Protein AF-A0A0G4ISD5-F1 (afdb_monomer)

Secondary structure (DSSP, 8-state):
------SSSSSHHHHHHHHTTSS--S---GGGS-TTGGGS-HHHHTTEEEEEE-HHHHHHHHHHHHHHHHHHHHTT--TT--EEEEEEETTTHHHHHHHHHH--S-EEEEEEEEEE--SSS--S-EEEEE--SS--BT-EEEEEEEEESSSHHHHHHHHHHHHTTBSEEEEEEEEE-GGG--S----SEEEEEPPSS-EEBTTB-BTTBSTT-SSEEEEPGGGT--

Solvent-accessible surface area (backbone atoms only — not comparable to full-atom values): 13142 Å² total; per-residue (Å²): 137,85,86,85,84,90,87,76,78,71,67,65,60,55,54,57,60,58,69,74,66,75,84,84,82,69,96,70,61,80,88,73,60,59,75,69,45,77,74,43,65,67,87,55,33,78,39,50,68,47,78,79,40,51,48,68,57,49,54,52,50,38,47,54,51,17,48,57,52,24,55,59,47,62,73,71,57,59,93,88,56,51,37,39,38,35,21,41,51,73,32,5,50,55,54,37,57,56,32,62,72,51,37,83,51,60,66,46,81,48,52,33,28,66,45,70,54,88,53,105,56,73,76,78,55,69,41,83,75,38,69,65,86,69,83,40,57,76,26,44,33,40,38,31,39,36,69,43,48,41,34,61,69,59,47,51,50,54,52,52,48,48,75,53,37,33,64,40,80,46,32,36,30,47,27,36,24,70,93,54,53,77,42,96,62,89,69,76,39,72,67,38,82,40,71,103,62,62,56,28,15,52,21,31,50,62,94,85,36,56,27,84,36,69,32,35,26,30,53,32,64,82,77,74,73,118

Radius of gyration: 24.36 Å; Cα contacts (8 Å, |Δi|>4): 372; chains: 1; bounding box: 81×45×70 Å

Nearest PDB structures (foldseek):
  2geb-assembly1_A  TM=9.399E-01  e=1.384E-22  Caldanaerobacter subterraneus subsp. tengcongensis
  4rqb-assembly1_A  TM=9.567E-01  e=3.406E-22  Staphylococcus aureus subsp. aureus USA300_TCH1516
  6d9q-assembly1_A  TM=9.341E-01  e=2.107E-22  Bacillus anthracis
  1p17-assembly3_A  TM=9.362E-01  e=1.438E-21  Trypanosoma cruzi
  1p17-assembly3_C  TM=9.353E-01  e=1.621E-21  Trypanosoma cruzi

Sequence (226 aa):
MITRLWTAAFVITAVLAMVSRSADRDGSTEESRPALVNQCPQQWGRNIKKVLWTDDVIKNRIAEMAHEISEDYGRVLEGDERIVVIGLMNGAVMFTADLARSLTVANEIDFIRVSSYHGTNSTGNVRLVKAAEVTLRDRHVLLLEDLIDTGTTLQWVRSHLSDCGAKSIKIACLLDKTVKRKTHVPIDYVGWECPDEFVVGYGMDFNEAYRTLKFIGVLHESAYLM

InterPro domains:
  IPR000836 Phosphoribosyltransferase domain [PF00156] (59-206)
  IPR000836 Phosphoribosyltransferase domain [cd06223] (62-182)
  IPR005904 Hypoxanthine phosphoribosyl transferase [TIGR01203] (52-219)
  IPR029057 Phosphoribosyltransferase-like [G3DSA:3.40.50.2020] (25-225)
  IPR029057 Phosphoribosyltransferase-like [SSF53271] (47-222)
  IPR050408 Hypoxanthine-guanine phosphoribosyltransferase [PTHR43340] (37-223)

Organism: Plasmodiophora brassicae (NCBI:txid37360)

Structure (mmCIF, N/CA/C/O backbone):
data_AF-A0A0G4ISD5-F1
#
_entry.id   AF-A0A0G4ISD5-F1
#
loop_
_atom_site.group_PDB
_atom_site.id
_atom_site.type_symbol
_atom_site.label_atom_id
_atom_site.label_alt_id
_atom_site.label_comp_id
_atom_site.label_asym_id
_atom_site.label_entity_id
_atom_site.label_seq_id
_atom_site.pdbx_PDB_ins_code
_atom_site.Cartn_x
_atom_site.Cartn_y
_atom_site.Cartn_z
_atom_site.occupancy
_atom_site.B_iso_or_equiv
_atom_site.auth_seq_id
_atom_site.auth_comp_id
_atom_site.auth_asym_id
_atom_site.auth_atom_id
_atom_site.pdbx_PDB_model_num
ATOM 1 N N . MET A 1 1 ? 61.407 -34.127 -41.597 1.00 40.25 1 MET A N 1
ATOM 2 C CA . MET A 1 1 ? 60.679 -33.513 -42.733 1.00 40.25 1 MET A CA 1
ATOM 3 C C . MET A 1 1 ? 59.253 -34.053 -42.698 1.00 40.25 1 MET A C 1
ATOM 5 O O . MET A 1 1 ? 59.043 -35.145 -43.188 1.00 40.25 1 MET A O 1
ATOM 9 N N . ILE A 1 2 ? 58.325 -33.603 -41.850 1.00 38.31 2 ILE A N 1
ATOM 10 C CA . ILE A 1 2 ? 57.548 -32.346 -41.756 1.00 38.31 2 ILE A CA 1
ATOM 11 C C . ILE A 1 2 ? 56.944 -31.811 -43.073 1.00 38.31 2 ILE A C 1
ATOM 13 O O . ILE A 1 2 ? 57.674 -31.425 -43.983 1.00 38.31 2 ILE A O 1
ATOM 17 N N . THR A 1 3 ? 55.613 -31.633 -43.011 1.00 37.31 3 THR A N 1
ATOM 18 C CA . THR A 1 3 ? 54.709 -30.745 -43.780 1.00 37.31 3 THR A CA 1
ATOM 19 C C . THR A 1 3 ? 54.160 -31.357 -45.090 1.00 37.31 3 THR A C 1
ATOM 21 O O . THR A 1 3 ? 54.923 -31.946 -45.835 1.00 37.31 3 THR A O 1
ATOM 24 N N . ARG A 1 4 ? 52.867 -31.313 -45.466 1.00 40.31 4 ARG A N 1
ATOM 25 C CA . ARG A 1 4 ? 51.738 -30.415 -45.143 1.00 40.31 4 ARG A CA 1
ATOM 26 C C . ARG A 1 4 ? 50.379 -31.133 -45.309 1.00 40.31 4 ARG A C 1
ATOM 28 O O . ARG A 1 4 ? 50.027 -31.544 -46.406 1.00 40.31 4 ARG A O 1
ATOM 35 N N . LEU A 1 5 ? 49.589 -31.178 -44.243 1.00 42.88 5 LEU A N 1
ATOM 36 C CA . LEU A 1 5 ? 48.120 -31.093 -44.268 1.00 42.88 5 LEU A CA 1
ATOM 37 C C . LEU A 1 5 ? 47.773 -29.814 -43.475 1.00 42.88 5 LEU A C 1
ATOM 39 O O . LEU A 1 5 ? 48.662 -29.300 -42.802 1.00 42.88 5 LEU A O 1
ATOM 43 N N . TRP A 1 6 ? 46.535 -29.317 -43.542 1.00 38.47 6 TRP A N 1
ATOM 44 C CA . TRP A 1 6 ? 46.009 -28.093 -42.888 1.00 38.47 6 TRP A CA 1
ATOM 45 C C . TRP A 1 6 ? 46.080 -26.782 -43.695 1.00 38.47 6 TRP A C 1
ATOM 47 O O . TRP A 1 6 ? 46.916 -25.924 -43.436 1.00 38.47 6 TRP A O 1
ATOM 57 N N . THR A 1 7 ? 45.108 -26.558 -44.588 1.00 48.25 7 THR A N 1
ATOM 58 C CA . THR A 1 7 ? 44.745 -25.195 -45.054 1.00 48.25 7 THR A CA 1
ATOM 59 C C . THR A 1 7 ? 43.236 -24.948 -45.220 1.00 48.25 7 THR A C 1
ATOM 61 O O . THR A 1 7 ? 42.851 -23.958 -45.828 1.00 48.25 7 THR A O 1
ATOM 64 N N . ALA A 1 8 ? 42.350 -25.767 -44.638 1.00 46.00 8 ALA A N 1
ATOM 65 C CA . ALA A 1 8 ? 40.894 -25.574 -44.785 1.00 46.00 8 ALA A CA 1
ATOM 66 C C . ALA A 1 8 ? 40.128 -25.222 -43.490 1.00 46.00 8 ALA A C 1
ATOM 68 O O . ALA A 1 8 ? 38.935 -24.951 -43.552 1.00 46.00 8 ALA A O 1
ATOM 69 N N . ALA A 1 9 ? 40.780 -25.175 -42.322 1.00 44.81 9 ALA A N 1
ATOM 70 C CA . ALA A 1 9 ? 40.090 -24.981 -41.036 1.00 44.81 9 ALA A CA 1
ATOM 71 C C . ALA A 1 9 ? 40.062 -23.527 -40.513 1.00 44.81 9 ALA A C 1
ATOM 73 O O . ALA A 1 9 ? 39.438 -23.271 -39.491 1.00 44.81 9 ALA A O 1
ATOM 74 N N . PHE A 1 10 ? 40.715 -22.566 -41.180 1.00 41.94 10 PHE A N 1
ATOM 75 C CA . PHE A 1 10 ? 40.890 -21.209 -40.628 1.00 41.94 10 PHE A CA 1
ATOM 76 C C . PHE A 1 10 ? 39.935 -20.136 -41.176 1.00 41.94 10 PHE A C 1
ATOM 78 O O . PHE A 1 10 ? 39.837 -19.063 -40.591 1.00 41.94 10 PHE A O 1
ATOM 85 N N . VAL A 1 11 ? 39.199 -20.404 -42.259 1.00 41.62 11 VAL A N 1
ATOM 86 C CA . VAL A 1 11 ? 38.317 -19.388 -42.874 1.00 41.62 11 VAL A CA 1
ATOM 87 C C . VAL A 1 11 ? 36.884 -19.446 -42.322 1.00 41.62 11 VAL A C 1
ATOM 89 O O . VAL A 1 11 ? 36.211 -18.423 -42.254 1.00 41.62 11 VAL A O 1
ATOM 92 N N . ILE A 1 12 ? 36.426 -20.602 -41.828 1.00 38.78 12 ILE A N 1
ATOM 93 C CA . ILE A 1 12 ? 35.053 -20.757 -41.305 1.00 38.78 12 ILE A CA 1
ATOM 94 C C . ILE A 1 12 ? 34.912 -20.183 -39.881 1.00 38.78 12 ILE A C 1
ATOM 96 O O . ILE A 1 12 ? 33.863 -19.645 -39.529 1.00 38.78 12 ILE A O 1
ATOM 100 N N . THR A 1 13 ? 35.983 -20.176 -39.084 1.00 41.00 13 THR A N 1
ATOM 101 C CA . THR A 1 13 ? 35.966 -19.623 -37.717 1.00 41.00 13 THR A CA 1
ATOM 102 C C . THR A 1 13 ? 35.872 -18.090 -37.696 1.00 41.00 13 THR A C 1
ATOM 104 O O . THR A 1 13 ? 35.324 -17.517 -36.758 1.00 41.00 13 THR A O 1
ATOM 107 N N . ALA A 1 14 ? 36.344 -17.409 -38.747 1.00 38.97 14 ALA A N 1
ATOM 108 C CA . ALA A 1 14 ? 36.314 -15.946 -38.825 1.00 38.97 14 ALA A CA 1
ATOM 109 C C . ALA A 1 14 ? 34.913 -15.386 -39.139 1.00 38.97 14 ALA A C 1
ATOM 111 O O . ALA A 1 14 ? 34.570 -14.305 -38.668 1.00 38.97 14 ALA A O 1
ATOM 112 N N . VAL A 1 15 ? 34.076 -16.129 -39.872 1.00 39.34 15 VAL A N 1
ATOM 113 C CA . VAL A 1 15 ? 32.715 -15.682 -40.226 1.00 39.34 15 VAL A CA 1
ATOM 114 C C . VAL A 1 15 ? 31.741 -15.865 -39.053 1.00 39.34 15 VAL A C 1
ATOM 116 O O . VAL A 1 15 ? 30.913 -14.989 -38.816 1.00 39.34 15 VAL A O 1
ATOM 119 N N . LEU A 1 16 ? 31.893 -16.915 -38.232 1.00 35.59 16 LEU A N 1
ATOM 120 C CA . LEU A 1 16 ? 31.091 -17.068 -37.005 1.00 35.59 16 LEU A CA 1
ATOM 121 C C . LEU A 1 16 ? 31.440 -16.032 -35.921 1.00 35.59 16 LEU A C 1
ATOM 12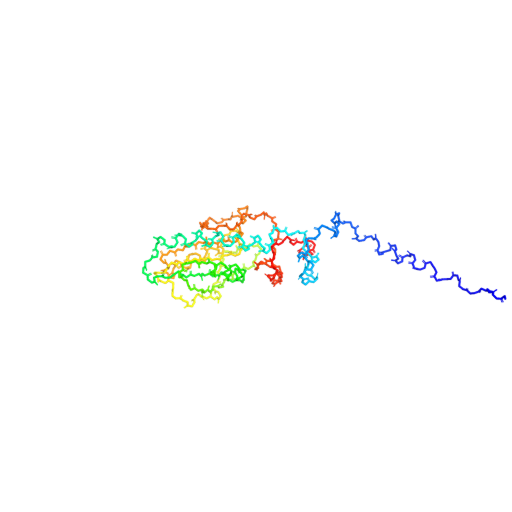3 O O . LEU A 1 16 ? 30.542 -15.559 -35.229 1.00 35.59 16 LEU A O 1
ATOM 127 N N . ALA A 1 17 ? 32.705 -15.611 -35.816 1.00 37.12 17 ALA A N 1
ATOM 128 C CA . ALA A 1 17 ? 33.111 -14.539 -34.899 1.00 37.12 17 ALA A CA 1
ATOM 129 C C . ALA A 1 17 ? 32.664 -13.134 -35.359 1.00 37.12 17 ALA A C 1
ATOM 131 O O . ALA A 1 17 ? 32.624 -12.200 -34.557 1.00 37.12 17 ALA A O 1
ATOM 132 N N . MET A 1 18 ? 32.324 -12.974 -36.643 1.00 33.69 18 MET A N 1
ATOM 133 C CA . MET A 1 18 ? 31.840 -11.712 -37.212 1.00 33.69 18 MET A CA 1
ATOM 134 C C . MET A 1 18 ? 30.308 -11.600 -37.152 1.00 33.69 18 MET A C 1
ATOM 136 O O . MET A 1 18 ? 29.789 -10.500 -36.988 1.00 33.69 18 MET A O 1
ATOM 140 N N . VAL A 1 19 ? 29.590 -12.730 -37.179 1.00 36.56 19 VAL A N 1
ATOM 141 C CA . VAL A 1 19 ? 28.129 -12.790 -36.967 1.00 36.56 19 VAL A CA 1
ATOM 142 C C . VAL A 1 19 ? 27.751 -12.751 -35.477 1.00 36.56 19 VAL A C 1
ATOM 144 O O . VAL A 1 19 ? 26.655 -12.315 -35.141 1.00 36.56 19 VAL A O 1
ATOM 147 N N . SER A 1 20 ? 28.661 -13.087 -34.553 1.00 35.12 20 SER A N 1
ATOM 148 C CA . SER A 1 20 ? 28.421 -12.931 -33.105 1.00 35.12 20 SER A CA 1
ATOM 149 C C . SER A 1 20 ? 28.765 -11.538 -32.550 1.00 35.12 20 SER A C 1
ATOM 151 O O . SER A 1 20 ? 28.800 -11.364 -31.334 1.00 35.12 20 SER A O 1
ATOM 153 N N . ARG A 1 21 ? 29.075 -10.554 -33.407 1.00 36.31 21 ARG A N 1
ATOM 154 C CA . ARG A 1 21 ? 29.585 -9.227 -33.002 1.00 36.31 21 ARG A CA 1
ATOM 155 C C . ARG A 1 21 ? 28.697 -8.041 -33.384 1.00 36.31 21 ARG A C 1
ATOM 157 O O . ARG A 1 21 ? 29.139 -6.901 -33.280 1.00 36.31 21 ARG A O 1
ATOM 164 N N . SER A 1 22 ? 27.451 -8.268 -33.798 1.00 34.28 22 SER A N 1
ATOM 165 C CA . SER A 1 22 ? 26.556 -7.180 -34.228 1.00 34.28 22 SER A CA 1
ATOM 166 C C . SER A 1 22 ? 25.218 -7.095 -33.488 1.00 34.28 22 SER A C 1
ATOM 168 O O . SER A 1 22 ? 24.295 -6.486 -34.019 1.00 34.28 22 SER A O 1
ATOM 170 N N . ALA A 1 23 ? 25.102 -7.657 -32.280 1.00 39.84 23 ALA A N 1
ATOM 171 C CA . ALA A 1 23 ? 23.897 -7.518 -31.450 1.00 39.84 23 ALA A CA 1
ATOM 172 C C . ALA A 1 23 ? 24.037 -6.533 -30.271 1.00 39.84 23 ALA A C 1
ATOM 174 O O . ALA A 1 23 ? 23.045 -6.265 -29.606 1.00 39.84 23 ALA A O 1
ATOM 175 N N . ASP A 1 24 ? 25.212 -5.932 -30.056 1.00 41.78 24 ASP A N 1
ATOM 176 C CA . ASP A 1 24 ? 25.416 -4.936 -28.998 1.00 41.78 24 ASP A CA 1
ATOM 177 C C . ASP A 1 24 ? 25.471 -3.526 -29.587 1.00 41.78 24 ASP A C 1
ATOM 179 O O . ASP A 1 24 ? 26.528 -3.019 -29.967 1.00 41.78 24 ASP A O 1
ATOM 183 N N . ARG A 1 25 ? 24.304 -2.885 -29.684 1.00 44.12 25 ARG A N 1
ATOM 184 C CA . ARG A 1 25 ? 24.187 -1.421 -29.724 1.00 44.12 25 ARG A CA 1
ATOM 185 C C . ARG A 1 25 ? 22.964 -0.988 -28.928 1.00 44.12 25 ARG A C 1
ATOM 187 O O . ARG A 1 25 ? 21.980 -0.528 -29.493 1.00 44.12 25 ARG A O 1
ATOM 194 N N . ASP A 1 26 ? 23.075 -1.097 -27.613 1.00 40.22 26 ASP A N 1
ATOM 195 C CA . ASP A 1 26 ? 22.550 -0.055 -26.742 1.00 40.22 26 ASP A CA 1
ATOM 196 C C . ASP A 1 26 ? 23.661 0.335 -25.760 1.00 40.22 26 ASP A C 1
ATOM 198 O O . ASP A 1 26 ? 24.379 -0.514 -25.235 1.00 40.22 26 ASP A O 1
ATOM 202 N N . GLY A 1 27 ? 23.886 1.635 -25.611 1.00 38.00 27 GLY A N 1
ATOM 203 C CA . GLY A 1 27 ? 25.068 2.236 -24.991 1.00 38.00 27 GLY A CA 1
ATOM 204 C C . GLY A 1 27 ? 25.101 2.174 -23.464 1.00 38.00 27 GLY A C 1
ATOM 205 O O . GLY A 1 27 ? 25.710 3.046 -22.849 1.00 38.00 27 GLY A O 1
ATOM 206 N N . SER A 1 28 ? 24.463 1.187 -22.834 1.00 37.38 28 SER A N 1
ATOM 207 C CA . SER A 1 28 ? 24.593 0.940 -21.397 1.00 37.38 28 SER A CA 1
ATOM 208 C C . SER A 1 28 ? 25.671 -0.116 -21.164 1.00 37.38 28 SER A C 1
ATOM 210 O O . SER A 1 28 ? 25.430 -1.311 -21.336 1.00 37.38 28 SER A O 1
ATOM 212 N N . THR A 1 29 ? 26.876 0.305 -20.787 1.00 39.09 29 THR A N 1
ATOM 213 C CA . THR A 1 29 ? 27.932 -0.625 -20.379 1.00 39.09 29 THR A CA 1
ATOM 214 C C . THR A 1 29 ? 27.470 -1.446 -19.171 1.00 39.09 29 THR A C 1
ATOM 216 O O . THR A 1 29 ? 26.887 -0.921 -18.217 1.00 39.09 29 THR A O 1
ATOM 219 N N . GLU A 1 30 ? 27.747 -2.749 -19.214 1.00 45.25 30 GLU A N 1
ATOM 220 C CA . GLU A 1 30 ? 27.433 -3.746 -18.178 1.00 45.25 30 GLU A CA 1
ATOM 221 C C . GLU A 1 30 ? 27.956 -3.345 -16.777 1.00 45.25 30 GLU A C 1
ATOM 223 O O . GLU A 1 30 ? 27.387 -3.738 -15.761 1.00 45.25 30 GLU A O 1
ATOM 228 N N . GLU A 1 31 ? 28.960 -2.459 -16.726 1.00 39.19 31 GLU A N 1
ATOM 229 C CA . GLU A 1 31 ? 29.552 -1.837 -15.529 1.00 39.19 31 GLU A CA 1
ATOM 230 C C . GLU A 1 31 ? 28.631 -0.880 -14.751 1.00 39.19 31 GLU A C 1
ATOM 232 O O . GLU A 1 31 ? 28.917 -0.565 -13.599 1.00 39.19 31 GLU A O 1
ATOM 237 N N . SER A 1 32 ? 27.522 -0.421 -15.335 1.00 44.62 32 SER A N 1
ATOM 238 C CA . SER A 1 32 ? 26.575 0.491 -14.667 1.00 44.62 32 SER A CA 1
ATOM 239 C C . SER A 1 32 ? 25.402 -0.221 -13.983 1.00 44.62 32 SER A C 1
ATOM 241 O O . SER A 1 32 ? 24.566 0.422 -13.341 1.00 44.62 32 SER A O 1
ATOM 243 N N . ARG A 1 33 ? 25.322 -1.555 -14.095 1.00 57.69 33 ARG A N 1
ATOM 244 C CA . ARG A 1 33 ? 24.248 -2.337 -13.476 1.00 57.69 33 ARG A CA 1
ATOM 245 C C . ARG A 1 33 ? 24.437 -2.370 -11.957 1.00 57.69 33 ARG A C 1
ATOM 247 O O . ARG A 1 33 ? 25.473 -2.843 -11.488 1.00 57.69 33 ARG A O 1
ATOM 254 N N . PRO A 1 34 ? 23.448 -1.923 -11.160 1.00 61.09 34 PRO A N 1
ATOM 255 C CA . PRO A 1 34 ? 23.545 -1.983 -9.708 1.00 61.09 34 PRO A CA 1
ATOM 256 C C . PRO A 1 34 ? 23.836 -3.415 -9.261 1.00 61.09 34 PRO A C 1
ATOM 258 O O . PRO A 1 34 ? 23.174 -4.343 -9.725 1.00 61.09 34 PRO A O 1
ATOM 261 N N . ALA A 1 35 ? 24.774 -3.604 -8.326 1.00 71.75 35 ALA A N 1
ATOM 262 C CA . ALA A 1 35 ? 25.157 -4.926 -7.810 1.00 71.75 35 ALA A CA 1
ATOM 263 C C . ALA A 1 35 ? 23.956 -5.770 -7.327 1.00 71.75 35 ALA A C 1
ATOM 265 O O . ALA A 1 35 ? 24.014 -6.998 -7.322 1.00 71.75 35 ALA A O 1
ATOM 266 N N . LEU A 1 36 ? 22.848 -5.112 -6.974 1.00 72.50 36 LEU A N 1
ATOM 267 C CA . LEU A 1 36 ? 21.564 -5.717 -6.617 1.00 72.50 36 LEU A CA 1
ATOM 268 C C . LEU A 1 36 ? 20.936 -6.546 -7.751 1.00 72.50 36 LEU A C 1
ATOM 270 O O . LEU A 1 36 ? 20.297 -7.560 -7.481 1.00 72.50 36 LEU A O 1
ATOM 274 N N . VAL A 1 37 ? 21.142 -6.166 -9.015 1.00 77.62 37 VAL A N 1
ATOM 275 C CA . VAL A 1 37 ? 20.640 -6.912 -10.182 1.00 77.62 37 VAL A CA 1
ATOM 276 C C . VAL A 1 37 ? 21.330 -8.275 -10.295 1.00 77.62 37 VAL A C 1
ATOM 278 O O . VAL A 1 37 ? 20.699 -9.253 -10.687 1.00 77.62 37 VAL A O 1
ATOM 281 N N . ASN A 1 38 ? 22.585 -8.384 -9.855 1.00 74.06 38 ASN A N 1
ATOM 282 C CA . ASN A 1 38 ? 23.337 -9.644 -9.871 1.00 74.06 38 ASN A CA 1
ATOM 283 C C . ASN A 1 38 ? 22.886 -10.630 -8.778 1.00 74.06 38 ASN A C 1
ATOM 285 O O . ASN A 1 38 ? 23.291 -11.788 -8.793 1.00 74.06 38 ASN A O 1
ATOM 289 N N . GLN A 1 39 ? 22.052 -10.186 -7.831 1.00 77.62 39 GLN A N 1
ATOM 290 C CA . GLN A 1 39 ? 21.542 -11.002 -6.723 1.00 77.62 39 GLN A CA 1
ATOM 291 C C . GLN A 1 39 ? 20.144 -11.580 -6.998 1.00 77.62 39 GLN A C 1
ATOM 293 O O . GLN A 1 39 ? 19.594 -12.286 -6.152 1.00 77.62 39 GLN A O 1
ATOM 298 N N . CYS A 1 40 ? 19.547 -11.282 -8.156 1.00 84.06 40 CYS A N 1
ATOM 299 C CA . CYS A 1 40 ? 18.230 -11.785 -8.543 1.00 84.06 40 CYS A CA 1
ATOM 300 C C . CYS A 1 40 ? 18.323 -12.907 -9.594 1.00 84.06 40 CYS A C 1
ATOM 302 O O . CYS A 1 40 ? 19.381 -13.086 -10.202 1.00 84.06 40 CYS A O 1
ATOM 304 N N . PRO A 1 41 ? 17.238 -13.674 -9.836 1.00 87.12 41 PRO A N 1
ATOM 305 C CA . PRO A 1 41 ? 17.219 -14.668 -10.904 1.00 87.12 41 PRO A CA 1
ATOM 306 C C . PRO A 1 41 ? 17.675 -14.056 -12.234 1.00 87.12 41 PRO A C 1
ATOM 308 O O . PRO A 1 41 ? 17.139 -13.036 -12.673 1.00 87.12 41 PRO A O 1
ATOM 311 N N . GLN A 1 42 ? 18.670 -14.668 -12.879 1.00 83.19 42 GLN A N 1
ATOM 312 C CA . GLN A 1 42 ? 19.373 -14.086 -14.029 1.00 83.19 42 GLN A CA 1
ATOM 313 C C . GLN A 1 42 ? 18.421 -13.723 -15.183 1.00 83.19 42 GLN A C 1
ATOM 315 O O . GLN A 1 42 ? 18.589 -12.697 -15.846 1.00 83.19 42 GLN A O 1
ATOM 320 N N . GLN A 1 43 ? 17.370 -14.526 -15.379 1.00 85.94 43 GLN A N 1
ATOM 321 C CA . GLN A 1 43 ? 16.323 -14.295 -16.374 1.00 85.94 43 GLN A CA 1
ATOM 322 C C . GLN A 1 43 ? 15.530 -13.001 -16.147 1.00 85.94 43 GLN A C 1
ATOM 324 O O . GLN A 1 43 ? 14.995 -12.445 -17.105 1.00 85.94 43 GLN A O 1
ATOM 329 N N . TRP A 1 44 ? 15.460 -12.527 -14.901 1.00 89.25 44 TRP A N 1
ATOM 330 C CA . TRP A 1 44 ? 14.796 -11.285 -14.521 1.00 89.25 44 TRP A CA 1
ATOM 331 C C . TRP A 1 44 ? 15.766 -10.112 -14.558 1.00 89.25 44 TRP A C 1
ATOM 333 O O . TRP A 1 44 ? 15.454 -9.098 -15.177 1.00 89.25 44 TRP A O 1
ATOM 343 N N . GLY A 1 45 ? 16.958 -10.274 -13.978 1.00 87.25 45 GLY A N 1
ATOM 344 C CA . GLY A 1 45 ? 17.954 -9.205 -13.886 1.00 87.25 45 GLY A CA 1
ATOM 345 C C . GLY A 1 45 ? 18.355 -8.622 -15.241 1.00 87.25 45 GLY A C 1
ATOM 346 O O . GLY A 1 45 ? 18.487 -7.407 -15.378 1.00 87.25 45 GLY A O 1
ATOM 347 N N . ARG A 1 46 ? 18.443 -9.464 -16.282 1.00 88.75 46 ARG A N 1
ATOM 348 C CA . ARG A 1 46 ? 18.757 -9.016 -17.651 1.00 88.75 46 ARG A CA 1
ATOM 349 C C . ARG A 1 46 ? 17.745 -8.022 -18.237 1.00 88.75 46 ARG A C 1
ATOM 351 O O . ARG A 1 46 ? 18.123 -7.248 -19.110 1.00 88.75 46 ARG A O 1
ATOM 358 N N . ASN A 1 47 ? 16.503 -8.031 -17.746 1.00 93.19 47 ASN A N 1
ATOM 359 C CA . ASN A 1 47 ? 15.418 -7.167 -18.211 1.00 93.19 47 ASN A CA 1
ATOM 360 C C . ASN A 1 47 ? 15.250 -5.910 -17.342 1.00 93.19 47 ASN A C 1
ATOM 362 O O . ASN A 1 47 ? 14.357 -5.114 -17.608 1.00 93.19 47 ASN A O 1
ATOM 366 N N . ILE A 1 48 ? 16.068 -5.714 -16.304 1.00 94.31 48 ILE A N 1
ATOM 367 C CA . ILE A 1 48 ? 16.029 -4.493 -15.495 1.00 94.31 48 ILE A CA 1
ATOM 368 C C . ILE A 1 48 ? 16.894 -3.426 -16.168 1.00 94.31 48 ILE A C 1
ATOM 370 O O . ILE A 1 48 ? 18.105 -3.609 -16.320 1.00 94.31 48 ILE A O 1
ATOM 374 N N . LYS A 1 49 ? 16.258 -2.315 -16.558 1.00 93.75 49 LYS A N 1
ATOM 375 C CA . LYS A 1 49 ? 16.883 -1.146 -17.194 1.00 93.75 49 LYS A CA 1
ATOM 376 C C . LYS A 1 49 ? 17.649 -0.296 -16.181 1.00 93.75 49 LYS A C 1
ATOM 378 O O . LYS A 1 49 ? 18.7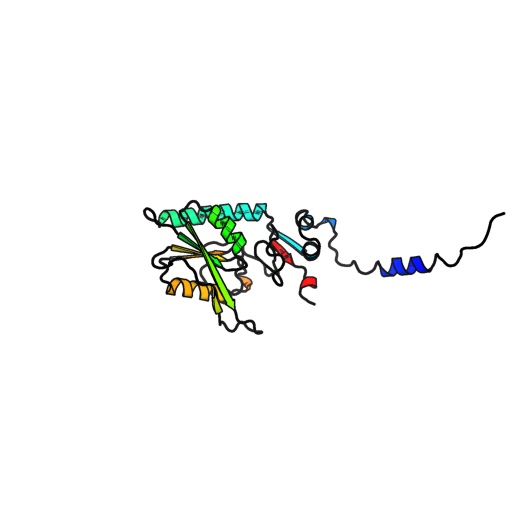94 0.067 -16.414 1.00 93.75 49 LYS A O 1
ATOM 383 N N . LYS A 1 50 ? 17.019 0.013 -15.045 1.00 93.88 50 LYS A N 1
ATOM 384 C CA . LYS A 1 50 ? 17.617 0.759 -13.923 1.00 93.88 50 LYS A CA 1
ATOM 385 C C . LYS A 1 50 ? 16.901 0.431 -12.617 1.00 93.88 50 LYS A C 1
ATOM 387 O O . LYS A 1 50 ? 15.730 0.058 -12.634 1.00 93.88 50 LYS A O 1
ATOM 392 N N . VAL A 1 51 ? 17.590 0.602 -11.493 1.00 95.06 51 VAL A N 1
ATOM 393 C CA . VAL A 1 51 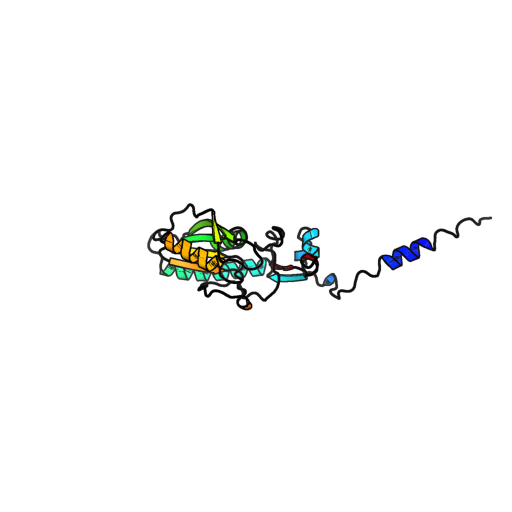? 16.984 0.539 -10.153 1.00 95.06 51 VAL A CA 1
ATOM 394 C C . VAL A 1 51 ? 16.594 1.952 -9.733 1.00 95.06 51 VAL A C 1
ATOM 396 O O . VAL A 1 51 ? 17.409 2.862 -9.854 1.00 95.06 51 VAL A O 1
ATOM 399 N N . LEU A 1 52 ? 15.356 2.130 -9.271 1.00 95.88 52 LEU A N 1
ATOM 400 C CA . LEU A 1 52 ? 14.854 3.408 -8.758 1.00 95.88 52 LEU A CA 1
ATOM 401 C C . LEU A 1 52 ? 15.012 3.489 -7.239 1.00 95.88 52 LEU A C 1
ATOM 403 O O . LEU A 1 52 ? 15.541 4.472 -6.730 1.00 95.88 52 LEU A O 1
ATOM 407 N N . TRP A 1 53 ? 14.612 2.428 -6.532 1.00 96.81 53 TRP A N 1
ATOM 408 C CA . TRP A 1 53 ? 14.674 2.357 -5.072 1.00 96.81 53 TRP A CA 1
ATOM 409 C C . TRP A 1 53 ? 15.265 1.021 -4.633 1.00 96.81 53 TRP A C 1
ATOM 411 O O . TRP A 1 53 ? 14.781 -0.041 -5.027 1.00 96.81 53 TRP A O 1
ATOM 421 N N . THR A 1 54 ? 16.337 1.077 -3.844 1.00 96.88 54 THR A N 1
ATOM 422 C CA . THR A 1 54 ? 17.000 -0.102 -3.272 1.00 96.88 54 THR A CA 1
ATOM 423 C C . THR A 1 54 ? 16.273 -0.596 -2.020 1.00 96.88 54 THR A C 1
ATOM 425 O O . THR A 1 54 ? 15.466 0.130 -1.448 1.00 96.88 54 THR A O 1
ATOM 428 N N . ASP A 1 55 ? 16.595 -1.809 -1.564 1.00 95.62 55 ASP A N 1
ATOM 429 C CA . ASP A 1 55 ? 16.024 -2.413 -0.346 1.00 95.62 55 ASP A CA 1
ATOM 430 C C . ASP A 1 55 ? 16.152 -1.493 0.884 1.00 95.62 55 ASP A C 1
ATOM 432 O O . ASP A 1 55 ? 15.180 -1.243 1.590 1.00 95.62 55 ASP A O 1
ATOM 436 N N . ASP A 1 56 ? 17.333 -0.906 1.102 1.00 96.44 56 ASP A N 1
ATOM 437 C CA . ASP A 1 56 ? 17.568 -0.008 2.241 1.00 96.44 56 ASP A CA 1
ATOM 438 C C . ASP A 1 56 ? 16.759 1.292 2.136 1.00 96.44 56 ASP A C 1
ATOM 440 O O . ASP A 1 56 ? 16.222 1.776 3.132 1.00 96.44 56 ASP A O 1
ATOM 444 N N . VAL A 1 57 ? 16.621 1.842 0.924 1.00 98.00 57 VAL A N 1
ATOM 445 C CA . VAL A 1 57 ? 15.787 3.029 0.680 1.00 98.00 57 VAL A CA 1
ATOM 446 C C . VAL A 1 57 ? 14.311 2.711 0.935 1.00 98.00 57 VAL A C 1
ATOM 448 O O . VAL A 1 57 ? 13.611 3.519 1.545 1.00 98.00 57 VAL A O 1
ATOM 451 N N . ILE A 1 58 ? 13.858 1.519 0.534 1.00 98.44 58 ILE A N 1
ATOM 452 C CA . ILE A 1 58 ? 12.501 1.022 0.790 1.00 98.44 58 ILE A CA 1
ATOM 453 C C . ILE A 1 58 ? 12.231 0.902 2.286 1.00 98.44 58 ILE A C 1
ATOM 455 O O . ILE A 1 58 ? 11.281 1.499 2.790 1.00 98.44 58 ILE A O 1
ATOM 459 N N . LYS A 1 59 ? 13.107 0.209 3.013 1.00 98.44 59 LYS A N 1
ATOM 460 C CA . LYS A 1 59 ? 12.988 0.021 4.464 1.00 98.44 59 LYS A CA 1
ATOM 461 C C . LYS A 1 59 ? 12.954 1.339 5.228 1.00 98.44 59 LYS A C 1
ATOM 463 O O . LYS A 1 59 ? 12.104 1.508 6.100 1.00 98.44 59 LYS A O 1
ATOM 468 N N . ASN A 1 60 ? 13.843 2.274 4.891 1.00 98.62 60 ASN A N 1
ATOM 469 C CA . ASN A 1 60 ? 13.887 3.576 5.553 1.00 98.62 60 ASN A CA 1
ATOM 470 C C . ASN A 1 60 ? 12.592 4.358 5.326 1.00 98.62 60 ASN A C 1
ATOM 472 O O . ASN A 1 60 ? 12.013 4.869 6.282 1.00 98.62 60 ASN A O 1
ATOM 476 N N . ARG A 1 61 ? 12.079 4.379 4.090 1.00 98.69 61 ARG A N 1
ATOM 477 C CA . ARG A 1 61 ? 10.829 5.085 3.799 1.00 98.69 61 ARG A CA 1
ATOM 478 C C . ARG A 1 61 ? 9.629 4.468 4.503 1.00 98.69 61 ARG A C 1
ATOM 480 O O . ARG A 1 61 ? 8.785 5.194 5.016 1.00 98.69 61 ARG A O 1
ATOM 487 N N . ILE A 1 62 ? 9.560 3.142 4.560 1.00 98.81 62 ILE A N 1
ATOM 488 C CA . ILE A 1 62 ? 8.501 2.436 5.288 1.00 98.81 62 ILE A CA 1
ATOM 489 C C . ILE A 1 62 ? 8.548 2.777 6.778 1.00 98.81 62 ILE A C 1
ATOM 491 O O . ILE A 1 62 ? 7.499 3.004 7.372 1.00 98.81 62 ILE A O 1
ATOM 495 N N . ALA A 1 63 ? 9.739 2.865 7.377 1.00 98.75 63 ALA A N 1
ATOM 496 C CA . ALA A 1 63 ? 9.881 3.267 8.774 1.00 98.75 63 ALA A CA 1
ATOM 497 C C . ALA A 1 63 ? 9.390 4.706 9.019 1.00 98.75 63 ALA A C 1
ATOM 499 O O . ALA A 1 63 ? 8.679 4.947 9.993 1.00 98.75 63 ALA A O 1
ATOM 500 N N . GLU A 1 64 ? 9.714 5.644 8.122 1.00 98.81 64 GLU A N 1
ATOM 501 C CA . GLU A 1 64 ? 9.212 7.025 8.179 1.00 98.81 64 GLU A CA 1
ATOM 502 C C . GLU A 1 64 ? 7.681 7.077 8.083 1.00 98.81 64 GLU A C 1
ATOM 504 O O . GLU A 1 64 ? 7.027 7.686 8.928 1.00 98.81 64 GLU A O 1
ATOM 509 N N . MET A 1 65 ? 7.103 6.389 7.091 1.00 98.81 65 MET A N 1
ATOM 510 C CA . MET A 1 65 ? 5.650 6.321 6.908 1.00 98.81 65 MET A CA 1
ATOM 511 C C . MET A 1 65 ? 4.965 5.681 8.117 1.00 98.81 65 MET A C 1
ATOM 513 O O . MET A 1 65 ? 3.949 6.176 8.593 1.00 98.81 65 MET A O 1
ATOM 517 N N . ALA A 1 66 ? 5.514 4.584 8.640 1.00 98.88 66 ALA A N 1
ATOM 518 C CA . ALA A 1 66 ? 4.951 3.903 9.798 1.00 9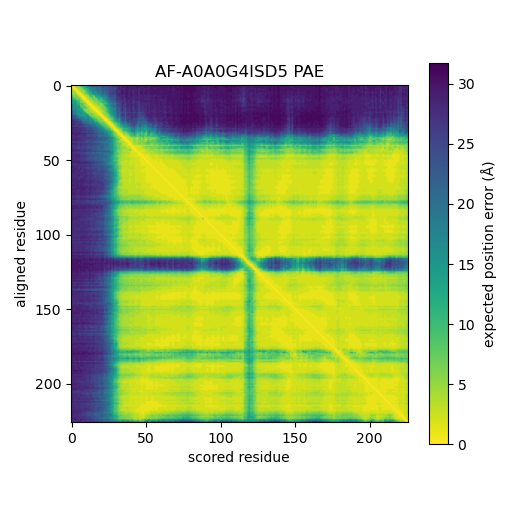8.88 66 ALA A CA 1
ATOM 519 C C . ALA A 1 66 ? 4.961 4.789 11.049 1.00 98.88 66 ALA A C 1
ATOM 521 O O . ALA A 1 66 ? 4.015 4.728 11.836 1.00 98.88 66 ALA A O 1
ATOM 522 N N . HIS A 1 67 ? 5.993 5.621 11.226 1.00 98.81 67 HIS A N 1
ATOM 523 C CA . HIS A 1 67 ? 6.047 6.594 12.313 1.00 98.81 67 HIS A CA 1
ATOM 524 C C . HIS A 1 67 ? 4.911 7.618 12.199 1.00 98.81 67 HIS A C 1
ATOM 526 O O . HIS A 1 67 ? 4.128 7.750 13.138 1.00 98.81 67 HIS A O 1
ATOM 532 N N . GLU A 1 68 ? 4.759 8.253 11.033 1.00 98.81 68 GLU A N 1
ATOM 533 C CA . GLU A 1 68 ? 3.693 9.226 10.754 1.00 98.81 68 GLU A CA 1
ATOM 534 C C . GLU A 1 68 ? 2.292 8.627 10.973 1.00 98.81 68 GLU A C 1
ATOM 536 O O . GLU A 1 68 ? 1.461 9.179 11.697 1.00 98.81 68 GLU A O 1
ATOM 541 N N . ILE A 1 69 ? 2.051 7.440 10.412 1.00 98.81 69 ILE A N 1
ATOM 542 C CA . ILE A 1 69 ? 0.785 6.710 10.547 1.00 98.81 69 ILE A CA 1
ATOM 543 C C . ILE A 1 69 ? 0.496 6.382 12.015 1.00 98.81 69 ILE A C 1
ATOM 545 O O . ILE A 1 69 ? -0.643 6.504 12.472 1.00 98.81 69 ILE A O 1
ATOM 549 N N . SER A 1 70 ? 1.515 5.956 12.763 1.00 98.81 70 SER A N 1
ATOM 550 C CA . SER A 1 70 ? 1.353 5.599 14.172 1.00 98.81 70 SER A CA 1
ATOM 551 C C . SER A 1 70 ? 1.057 6.817 15.040 1.00 98.81 70 SER A C 1
ATOM 553 O O . SER A 1 70 ? 0.222 6.719 15.936 1.00 98.81 70 SER A O 1
ATOM 555 N N . GLU A 1 71 ? 1.678 7.969 14.770 1.00 98.62 71 GLU A N 1
ATOM 556 C CA . GLU A 1 71 ? 1.335 9.213 15.464 1.00 98.62 71 GLU A CA 1
ATOM 557 C C . GLU A 1 71 ? -0.116 9.621 15.198 1.00 98.62 71 GLU A C 1
ATOM 559 O O . GLU A 1 71 ? -0.856 9.950 16.124 1.00 98.62 71 GLU A O 1
ATOM 564 N N . ASP A 1 72 ? -0.542 9.570 13.939 1.00 98.62 72 ASP A N 1
ATOM 565 C CA . ASP A 1 72 ? -1.896 9.936 13.545 1.00 98.62 72 ASP A CA 1
ATOM 566 C C . ASP A 1 72 ? -2.959 9.046 14.186 1.00 98.62 72 ASP A C 1
ATOM 568 O O . ASP A 1 72 ? -3.956 9.553 14.705 1.00 98.62 72 ASP A O 1
ATOM 572 N N . TYR A 1 73 ? -2.752 7.728 14.172 1.00 98.56 73 TYR A N 1
ATOM 573 C CA . TYR A 1 73 ? -3.679 6.802 14.814 1.00 98.56 73 TYR A CA 1
ATOM 574 C C . TYR A 1 73 ? -3.601 6.865 16.341 1.00 98.56 73 TYR A C 1
ATOM 576 O O . TYR A 1 73 ? -4.635 6.791 16.999 1.00 98.56 73 TYR A O 1
ATOM 584 N N . GLY A 1 74 ? -2.420 7.093 16.920 1.00 98.06 74 GLY A N 1
ATOM 585 C CA . GLY A 1 74 ? -2.252 7.255 18.366 1.00 98.06 74 GLY A CA 1
ATOM 586 C C . GLY A 1 74 ? -3.020 8.447 18.950 1.00 98.06 74 GLY A C 1
ATOM 587 O O . GLY A 1 74 ? -3.321 8.450 20.139 1.00 98.06 74 GLY A O 1
ATOM 588 N N . ARG A 1 75 ? -3.380 9.442 18.126 1.00 97.88 75 ARG A N 1
ATOM 589 C CA . ARG A 1 75 ? -4.208 10.590 18.538 1.00 97.88 75 ARG A CA 1
ATOM 590 C C . ARG A 1 75 ? -5.712 10.307 18.548 1.00 97.88 75 ARG A C 1
ATOM 592 O O . ARG A 1 75 ? -6.448 11.090 19.140 1.00 97.88 75 ARG A O 1
ATOM 599 N N . VAL A 1 76 ? -6.173 9.264 17.855 1.00 97.56 76 VAL A N 1
ATOM 600 C CA . VAL A 1 76 ? -7.612 8.987 17.661 1.00 97.56 76 VAL A CA 1
ATOM 601 C C . VAL A 1 76 ? -8.068 7.654 18.242 1.00 97.56 76 VAL A C 1
ATOM 603 O O . VAL A 1 76 ? -9.267 7.476 18.426 1.00 97.56 76 VAL A O 1
ATOM 606 N N . LEU A 1 77 ? -7.143 6.726 18.494 1.00 97.25 77 LEU A N 1
ATOM 607 C CA . LEU A 1 77 ? -7.446 5.455 19.142 1.00 97.25 77 LEU A CA 1
ATOM 608 C C . LEU A 1 77 ? -7.645 5.654 20.644 1.00 97.25 77 LEU A C 1
ATOM 610 O O . LEU A 1 77 ? -6.857 6.335 21.303 1.00 97.25 77 LEU A O 1
ATOM 614 N N . GLU A 1 78 ? -8.666 5.001 21.188 1.00 95.12 78 GLU A N 1
ATOM 615 C CA . GLU A 1 78 ? -8.993 5.038 22.612 1.00 95.12 78 GLU A CA 1
ATOM 616 C C . GLU A 1 78 ? -8.881 3.646 23.252 1.00 95.12 78 GLU A C 1
ATOM 618 O O . GLU A 1 78 ? -9.325 2.642 22.695 1.00 95.12 78 GLU A O 1
ATOM 623 N N . GLY A 1 79 ? -8.317 3.573 24.462 1.00 94.56 79 GLY A N 1
ATOM 624 C CA . GLY A 1 79 ? -8.214 2.323 25.223 1.00 94.56 79 GLY A CA 1
ATOM 625 C C . GLY A 1 79 ? -7.498 1.208 24.451 1.00 94.56 79 GLY A C 1
ATOM 626 O O . GLY A 1 79 ? -6.372 1.392 23.996 1.00 94.56 79 GLY A O 1
ATOM 627 N N . ASP A 1 80 ? -8.167 0.061 24.309 1.00 93.50 80 ASP A N 1
ATOM 628 C CA . ASP A 1 80 ? -7.654 -1.125 23.608 1.00 93.50 80 ASP A CA 1
ATOM 629 C C . ASP A 1 80 ? -8.084 -1.183 22.123 1.00 93.50 80 ASP A C 1
ATOM 631 O O . ASP A 1 80 ? -8.052 -2.251 21.495 1.00 93.50 80 ASP A O 1
ATOM 635 N N . GLU A 1 81 ? -8.539 -0.063 21.541 1.00 96.56 81 GLU A N 1
ATOM 636 C CA . GLU A 1 81 ? -8.817 0.007 20.105 1.00 96.56 81 GLU A CA 1
ATOM 637 C C . GLU A 1 81 ? -7.560 -0.337 19.286 1.00 96.56 81 GLU A C 1
ATOM 639 O O . GLU A 1 81 ? -6.429 0.032 19.606 1.00 96.56 81 GLU A O 1
ATOM 644 N N . ARG A 1 82 ? -7.770 -1.038 18.169 1.00 97.12 82 ARG A N 1
ATOM 645 C CA . ARG A 1 82 ? -6.717 -1.382 17.209 1.00 97.12 82 ARG A CA 1
ATOM 646 C C . ARG A 1 82 ? -7.184 -1.104 15.788 1.00 97.12 82 ARG A C 1
ATOM 648 O O . ARG A 1 82 ? -8.365 -1.315 15.474 1.00 97.12 82 ARG A O 1
ATOM 655 N N . ILE A 1 83 ? -6.273 -0.680 14.920 1.00 98.38 83 ILE A N 1
ATOM 656 C CA . ILE A 1 83 ? -6.590 -0.474 13.500 1.00 98.38 83 ILE A CA 1
ATOM 657 C C . ILE A 1 83 ? -6.652 -1.806 12.750 1.00 98.38 83 ILE A C 1
ATOM 659 O O . ILE A 1 83 ? -6.038 -2.793 13.159 1.00 98.38 83 ILE A O 1
ATOM 663 N N . VAL A 1 84 ? -7.373 -1.820 11.633 1.00 98.69 84 VAL A N 1
ATOM 664 C CA . VAL A 1 84 ? -7.336 -2.911 10.656 1.00 98.69 84 VAL A CA 1
ATOM 665 C C . VAL A 1 84 ? -6.485 -2.469 9.472 1.00 98.69 84 VAL A C 1
ATOM 667 O O . VAL A 1 84 ? -6.843 -1.528 8.765 1.00 98.69 84 VAL A O 1
ATOM 670 N N . VAL A 1 85 ? -5.365 -3.148 9.246 1.00 98.81 85 VAL A N 1
ATOM 671 C CA . VAL A 1 85 ? -4.515 -2.941 8.072 1.00 98.81 85 VAL A CA 1
ATOM 672 C C . VAL A 1 85 ? -4.995 -3.872 6.964 1.00 98.81 85 VAL A C 1
ATOM 674 O O . VAL A 1 85 ? -4.926 -5.091 7.107 1.00 98.81 85 VAL A O 1
ATOM 677 N N . ILE A 1 86 ? -5.487 -3.301 5.866 1.00 98.81 86 ILE A N 1
ATOM 678 C CA . ILE A 1 86 ? -5.964 -4.042 4.696 1.00 98.81 86 ILE A CA 1
ATOM 679 C C . ILE A 1 86 ? -4.963 -3.888 3.557 1.00 98.81 86 ILE A C 1
ATOM 681 O O . ILE A 1 86 ? -4.824 -2.797 3.015 1.00 98.81 86 ILE A O 1
ATOM 685 N N . GLY A 1 87 ? -4.312 -4.975 3.147 1.00 98.56 87 GLY A N 1
ATOM 686 C CA . GLY A 1 87 ? -3.496 -4.992 1.927 1.00 98.56 87 GLY A CA 1
ATOM 687 C C . GLY A 1 87 ? -4.314 -5.368 0.688 1.00 98.56 87 GLY A C 1
ATOM 688 O O . GLY A 1 87 ? -5.055 -6.359 0.720 1.00 98.56 87 GLY A O 1
ATOM 689 N N . LEU A 1 88 ? -4.163 -4.634 -0.424 1.00 97.56 88 LEU A N 1
ATOM 690 C CA . LEU A 1 88 ? -4.738 -5.046 -1.710 1.00 97.56 88 LEU A CA 1
ATOM 691 C C . LEU A 1 88 ? -3.853 -6.097 -2.402 1.00 97.56 88 LEU A C 1
ATOM 693 O O . LEU A 1 88 ? -2.701 -5.855 -2.765 1.00 97.56 88 LEU A O 1
ATOM 697 N N . MET A 1 89 ? -4.389 -7.304 -2.589 1.00 96.50 89 MET A N 1
ATOM 698 C CA . MET A 1 89 ? -3.659 -8.398 -3.231 1.00 96.50 89 MET A CA 1
ATOM 699 C C . MET A 1 89 ? -3.555 -8.230 -4.754 1.00 96.50 89 MET A C 1
ATOM 701 O O . MET A 1 89 ? -4.504 -7.796 -5.403 1.00 96.50 89 MET A O 1
ATOM 705 N N . ASN A 1 90 ? -2.476 -8.693 -5.394 1.00 95.75 90 ASN A N 1
ATOM 706 C CA . ASN A 1 90 ? -1.280 -9.329 -4.805 1.00 95.75 90 ASN A CA 1
ATOM 707 C C . ASN A 1 90 ? -0.132 -8.337 -4.548 1.00 95.75 90 ASN A C 1
ATOM 709 O O . ASN A 1 90 ? 0.798 -8.671 -3.819 1.00 95.75 90 ASN A O 1
ATOM 713 N N . GLY A 1 91 ? -0.179 -7.161 -5.175 1.00 96.31 91 GLY A N 1
ATOM 714 C CA . GLY A 1 91 ? 0.939 -6.223 -5.231 1.00 96.31 91 GLY A CA 1
ATOM 715 C C . GLY A 1 91 ? 1.349 -5.692 -3.862 1.00 96.31 91 GLY A C 1
ATOM 716 O O . GLY A 1 91 ? 2.516 -5.756 -3.486 1.00 96.31 91 GLY A O 1
ATOM 717 N N . ALA A 1 92 ? 0.379 -5.292 -3.039 1.00 97.94 92 ALA A N 1
ATOM 718 C CA . ALA A 1 92 ? 0.658 -4.663 -1.752 1.00 97.94 92 ALA A CA 1
ATOM 719 C C . ALA A 1 92 ? 1.167 -5.621 -0.662 1.00 97.94 92 ALA A C 1
ATOM 721 O O . ALA A 1 92 ? 1.407 -5.169 0.453 1.00 97.94 92 ALA A O 1
ATOM 722 N N . VAL A 1 93 ? 1.329 -6.926 -0.919 1.00 98.25 93 VAL A N 1
ATOM 723 C CA . VAL A 1 93 ? 1.656 -7.918 0.127 1.00 98.25 93 VAL A CA 1
ATOM 724 C C . VAL A 1 93 ? 2.969 -7.590 0.845 1.00 98.25 93 VAL A C 1
ATOM 726 O O . VAL A 1 93 ? 3.005 -7.602 2.074 1.00 98.25 93 VAL A O 1
ATOM 729 N N . MET A 1 94 ? 4.028 -7.268 0.100 1.00 98.31 94 MET A N 1
ATOM 730 C CA . MET A 1 94 ? 5.353 -6.972 0.659 1.00 98.31 94 MET A CA 1
ATOM 731 C C . MET A 1 94 ? 5.323 -5.670 1.462 1.00 98.31 94 MET A C 1
ATOM 733 O O . MET A 1 94 ? 5.706 -5.656 2.629 1.00 98.31 94 MET A O 1
ATOM 737 N N . PHE A 1 95 ? 4.766 -4.613 0.864 1.00 98.75 95 PHE A N 1
ATOM 738 C CA . PHE A 1 95 ? 4.582 -3.323 1.523 1.00 98.75 95 PHE A CA 1
ATOM 739 C C . PHE A 1 95 ? 3.735 -3.443 2.797 1.00 98.75 95 PHE A C 1
ATOM 741 O O . PHE A 1 95 ? 4.093 -2.890 3.831 1.00 98.75 95 PHE A O 1
ATOM 748 N N . THR A 1 96 ? 2.652 -4.223 2.752 1.00 98.81 96 THR A N 1
ATOM 749 C CA . THR A 1 96 ? 1.773 -4.467 3.903 1.00 98.81 96 THR A CA 1
ATOM 750 C C . THR A 1 96 ? 2.511 -5.168 5.031 1.00 98.81 96 THR A C 1
ATOM 752 O O . THR A 1 96 ? 2.408 -4.744 6.180 1.00 98.81 96 THR A O 1
ATOM 755 N N . ALA A 1 97 ? 3.264 -6.224 4.717 1.00 98.44 97 ALA A N 1
ATOM 756 C CA . ALA A 1 97 ? 4.006 -6.982 5.715 1.00 98.44 97 ALA A CA 1
ATOM 757 C C . ALA A 1 97 ? 5.066 -6.123 6.417 1.00 98.44 97 ALA A C 1
ATOM 759 O O . ALA A 1 97 ? 5.178 -6.177 7.644 1.00 98.44 97 ALA A O 1
ATOM 760 N N . ASP A 1 98 ? 5.813 -5.323 5.657 1.00 98.56 98 ASP A N 1
ATOM 761 C CA . ASP A 1 98 ? 6.877 -4.488 6.211 1.00 98.56 98 ASP A CA 1
ATOM 762 C C . ASP A 1 98 ? 6.305 -3.286 6.978 1.00 98.56 98 ASP A C 1
ATOM 764 O O . ASP A 1 98 ? 6.692 -3.063 8.125 1.00 98.56 98 ASP A O 1
ATOM 768 N N . LEU A 1 99 ? 5.325 -2.566 6.416 1.00 98.81 99 LEU A N 1
ATOM 769 C CA . LEU A 1 99 ? 4.712 -1.408 7.075 1.00 98.81 99 LEU A CA 1
ATOM 770 C C . LEU A 1 99 ? 3.997 -1.804 8.368 1.00 98.81 99 LEU A C 1
ATOM 772 O O . LEU A 1 99 ? 4.227 -1.177 9.399 1.00 98.81 99 LEU A O 1
ATOM 776 N N . ALA A 1 100 ? 3.168 -2.854 8.349 1.00 98.50 100 ALA A N 1
ATOM 777 C CA . ALA A 1 100 ? 2.386 -3.250 9.520 1.00 98.50 100 ALA A CA 1
ATOM 778 C C . ALA A 1 100 ? 3.270 -3.651 10.713 1.00 98.50 100 ALA A C 1
ATOM 780 O O . ALA A 1 100 ? 2.932 -3.359 11.859 1.00 98.50 100 ALA A O 1
ATOM 781 N N . ARG A 1 101 ? 4.431 -4.272 10.454 1.00 97.94 101 ARG A N 1
ATOM 782 C CA . ARG A 1 101 ? 5.419 -4.616 11.492 1.00 97.94 101 ARG A CA 1
ATOM 783 C C . ARG A 1 101 ? 6.158 -3.401 12.053 1.00 97.94 101 ARG A C 1
ATOM 785 O O . ARG A 1 101 ? 6.696 -3.496 13.154 1.00 97.94 101 ARG A O 1
ATOM 792 N N . SER A 1 102 ? 6.217 -2.305 11.302 1.00 98.56 102 SER A N 1
ATOM 793 C CA . SER A 1 102 ? 6.849 -1.050 11.715 1.00 98.56 102 SER A CA 1
ATOM 794 C C . SER A 1 102 ? 5.905 -0.114 12.474 1.00 98.56 102 SER A C 1
ATOM 796 O O . SER A 1 102 ? 6.378 0.847 13.080 1.00 98.56 102 SER A O 1
ATOM 798 N N . LEU A 1 103 ? 4.593 -0.371 12.465 1.00 98.75 103 LEU A N 1
ATOM 799 C CA . LEU A 1 103 ? 3.623 0.412 13.231 1.00 98.75 103 LEU A CA 1
ATOM 800 C C . LEU A 1 103 ? 3.809 0.213 14.740 1.00 98.75 103 LEU A C 1
ATOM 802 O O . LEU A 1 103 ? 4.029 -0.902 15.211 1.00 98.75 103 LEU A O 1
ATOM 806 N N . THR A 1 104 ? 3.652 1.292 15.508 1.00 98.12 104 THR A N 1
ATOM 807 C CA . THR A 1 104 ? 3.712 1.264 16.981 1.00 98.12 104 THR A CA 1
ATOM 808 C C . THR A 1 104 ? 2.335 1.307 17.646 1.00 98.12 104 THR A C 1
ATOM 810 O O . THR A 1 104 ? 2.238 1.179 18.865 1.00 98.12 104 THR A O 1
ATOM 813 N N . VAL A 1 105 ? 1.263 1.434 16.858 1.00 98.06 105 VAL A N 1
ATOM 814 C CA . VAL A 1 105 ? -0.128 1.281 17.310 1.00 98.06 105 VAL A CA 1
ATOM 815 C C . VAL A 1 105 ? -0.594 -0.170 17.188 1.00 98.06 105 VAL A C 1
ATOM 817 O O . VAL A 1 105 ? -0.172 -0.899 16.283 1.00 98.06 105 VAL A O 1
ATOM 820 N N . ALA A 1 106 ? -1.502 -0.591 18.073 1.00 97.94 106 ALA A N 1
ATOM 821 C CA . ALA A 1 106 ? -2.114 -1.911 17.993 1.00 97.94 106 ALA A CA 1
ATOM 822 C C . ALA A 1 106 ? -2.829 -2.081 16.643 1.00 97.94 106 ALA A C 1
ATOM 824 O O . ALA A 1 106 ? -3.614 -1.226 16.221 1.00 97.94 106 ALA A O 1
ATOM 825 N N . ASN A 1 107 ? -2.559 -3.192 15.961 1.00 98.06 107 ASN A N 1
ATOM 826 C CA . ASN A 1 107 ? -3.107 -3.463 14.640 1.00 98.06 107 ASN A CA 1
ATOM 827 C C . ASN A 1 107 ? -3.375 -4.958 14.419 1.00 98.06 107 ASN A C 1
ATOM 829 O O . ASN A 1 107 ? -2.784 -5.818 15.069 1.00 98.06 107 ASN A O 1
ATOM 833 N N . GLU A 1 108 ? -4.294 -5.251 13.502 1.00 97.50 108 GLU A N 1
ATOM 834 C CA . GLU A 1 108 ? -4.488 -6.574 12.907 1.00 97.50 108 GLU A CA 1
ATOM 835 C C . GLU A 1 108 ? -4.431 -6.462 11.380 1.00 97.50 108 GLU A C 1
ATOM 837 O O . GLU A 1 108 ? -4.783 -5.421 10.824 1.00 97.50 108 GLU A O 1
ATOM 842 N N . ILE A 1 109 ? -3.968 -7.516 10.708 1.00 98.31 109 ILE A N 1
ATOM 843 C CA . ILE A 1 109 ? -3.758 -7.530 9.255 1.00 98.31 109 ILE A CA 1
ATOM 844 C C . ILE A 1 109 ? -4.811 -8.420 8.605 1.00 98.31 109 ILE A C 1
ATOM 846 O O . ILE A 1 109 ? -5.037 -9.545 9.050 1.00 98.31 109 ILE A O 1
ATOM 850 N N . ASP A 1 110 ? -5.393 -7.941 7.513 1.00 98.31 110 ASP A N 1
ATOM 851 C CA . ASP A 1 110 ? -6.200 -8.740 6.600 1.00 98.31 110 ASP A CA 1
ATOM 852 C C . ASP A 1 110 ? -5.947 -8.286 5.151 1.00 98.31 110 ASP A C 1
ATOM 854 O O . ASP A 1 110 ? -5.258 -7.301 4.876 1.00 98.31 110 ASP A O 1
ATOM 858 N N . PHE A 1 111 ? -6.467 -9.038 4.193 1.00 98.44 111 PHE A N 1
ATOM 859 C CA . PHE A 1 111 ? -6.248 -8.831 2.773 1.00 98.44 111 PHE A CA 1
ATOM 860 C C . PHE A 1 111 ? -7.558 -8.927 2.017 1.00 98.44 111 PHE A C 1
ATOM 862 O O . PHE A 1 111 ? -8.358 -9.838 2.240 1.00 98.44 111 PHE A O 1
ATOM 869 N N . ILE A 1 112 ? -7.717 -8.059 1.027 1.00 98.00 112 ILE A N 1
ATOM 870 C CA . ILE A 1 112 ? -8.781 -8.182 0.036 1.00 98.00 112 ILE A CA 1
ATOM 871 C C . ILE A 1 112 ? -8.166 -8.401 -1.339 1.00 98.00 112 ILE A C 1
ATOM 873 O O . ILE A 1 112 ? -7.031 -8.011 -1.614 1.00 98.00 112 ILE A O 1
ATOM 877 N N . ARG A 1 113 ? -8.934 -9.015 -2.233 1.00 96.75 113 ARG A N 1
ATOM 878 C CA . ARG A 1 113 ? -8.544 -9.168 -3.634 1.00 96.75 113 ARG A CA 1
ATOM 879 C C . ARG A 1 113 ? -9.684 -8.720 -4.511 1.00 96.75 113 ARG A C 1
ATOM 881 O O . ARG A 1 113 ? -10.811 -9.185 -4.345 1.00 96.75 113 ARG A O 1
ATOM 888 N N . VAL A 1 114 ? -9.370 -7.881 -5.484 1.00 94.06 114 VAL A N 1
ATOM 889 C CA . VAL A 1 114 ? -10.309 -7.459 -6.519 1.00 94.06 114 VAL A CA 1
ATOM 890 C C . VAL A 1 114 ? -9.788 -7.854 -7.893 1.00 94.06 114 VAL A C 1
ATOM 892 O O . VAL A 1 114 ? -8.593 -8.057 -8.090 1.00 94.06 114 VAL A O 1
ATOM 895 N N . SER A 1 115 ? -10.695 -7.984 -8.851 1.00 87.75 115 SER A N 1
ATOM 896 C CA . SER A 1 115 ? -10.366 -8.166 -10.262 1.00 87.75 115 SER A CA 1
ATOM 897 C C . SER A 1 115 ? -11.018 -7.056 -11.075 1.00 87.75 115 SER A C 1
ATOM 899 O O . SER A 1 115 ? -12.235 -6.869 -10.982 1.00 87.75 115 SER A O 1
ATOM 901 N N . SER A 1 116 ? -10.235 -6.353 -11.889 1.00 73.00 116 SER A N 1
ATOM 902 C CA . SER A 1 116 ? -10.740 -5.469 -12.939 1.00 73.00 116 SER A CA 1
ATOM 903 C C . SER A 1 116 ? -10.959 -6.276 -14.224 1.00 73.00 116 SER A C 1
ATOM 905 O O . SER A 1 116 ? -10.122 -7.095 -14.613 1.00 73.00 116 SER A O 1
ATOM 907 N N . TYR A 1 117 ? -12.091 -6.080 -14.902 1.00 55.50 117 TYR A N 1
ATOM 908 C CA . TYR A 1 117 ? -12.295 -6.682 -16.222 1.00 55.50 117 TYR A CA 1
ATOM 909 C C . TYR A 1 117 ? -11.372 -6.009 -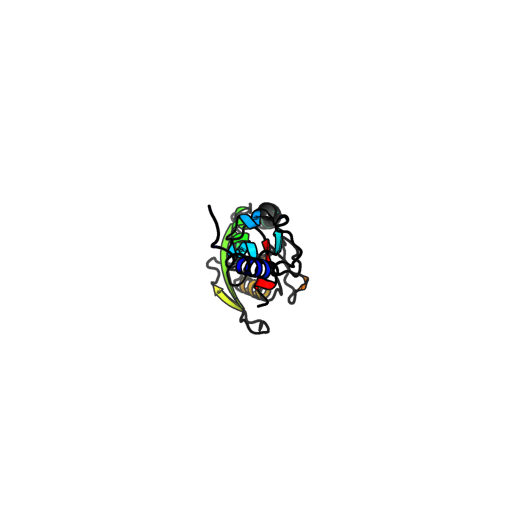17.249 1.00 55.50 117 TYR A C 1
ATOM 911 O O . TYR A 1 117 ? -11.489 -4.812 -17.515 1.00 55.50 117 TYR A O 1
ATOM 919 N N . HIS A 1 118 ? -10.451 -6.791 -17.815 1.00 46.34 118 HIS A N 1
ATOM 920 C CA . HIS A 1 118 ? -9.476 -6.343 -18.806 1.00 46.34 118 HIS A CA 1
ATOM 921 C C . HIS A 1 118 ? -10.088 -6.413 -20.215 1.00 46.34 118 HIS A C 1
ATOM 923 O O . HIS A 1 118 ? -10.120 -7.465 -20.847 1.00 46.34 118 HIS A O 1
ATOM 929 N N . GLY A 1 119 ? -10.592 -5.279 -20.695 1.00 47.56 119 GLY A N 1
ATOM 930 C CA . GLY A 1 119 ? -10.748 -4.964 -22.117 1.00 47.56 119 GLY A CA 1
ATOM 931 C C . GLY A 1 119 ? -9.948 -3.695 -22.426 1.00 47.56 119 GLY A C 1
ATOM 932 O O . GLY A 1 119 ? -9.483 -3.037 -21.497 1.00 47.56 119 GLY A O 1
ATOM 933 N N . THR A 1 120 ? -9.792 -3.324 -23.701 1.00 39.97 120 THR A N 1
ATOM 934 C CA . THR A 1 120 ? -8.989 -2.165 -24.171 1.00 39.97 120 THR A CA 1
ATOM 935 C C . THR A 1 120 ? -9.365 -0.807 -23.559 1.00 39.97 120 THR A C 1
ATOM 937 O O . THR A 1 120 ? -8.653 0.171 -23.750 1.00 39.97 120 THR A O 1
ATOM 940 N N . ASN A 1 121 ? -10.431 -0.758 -22.763 1.00 43.91 121 ASN A N 1
ATOM 941 C CA . ASN A 1 121 ? -10.707 0.266 -21.770 1.00 43.91 121 ASN A CA 1
ATOM 942 C C . ASN A 1 121 ? -11.155 -0.445 -20.486 1.00 43.91 121 ASN A C 1
ATOM 944 O O . ASN A 1 121 ? -12.032 -1.311 -20.556 1.00 43.91 121 ASN A O 1
ATOM 948 N N . SER A 1 122 ? -10.596 -0.094 -19.320 1.00 49.84 122 SER A N 1
ATOM 949 C CA . SER A 1 122 ? -11.166 -0.565 -18.056 1.00 49.84 122 SER A CA 1
ATOM 950 C C . SER A 1 122 ? -12.623 -0.100 -18.011 1.00 49.84 122 SER A C 1
ATOM 952 O O . SER A 1 122 ? -12.920 1.091 -18.041 1.00 49.84 122 SER A O 1
ATOM 954 N N . THR A 1 123 ? -13.565 -1.037 -17.994 1.00 49.09 123 THR A N 1
ATOM 955 C CA . THR A 1 123 ? -15.004 -0.720 -18.031 1.00 49.09 123 THR A CA 1
ATOM 956 C C . THR A 1 123 ? -15.518 -0.178 -16.693 1.00 49.09 123 THR A C 1
ATOM 958 O O . THR A 1 123 ? -16.721 -0.056 -16.501 1.00 49.09 123 THR A O 1
ATOM 961 N N . GLY A 1 124 ? -14.626 0.105 -15.735 1.00 57.31 124 GLY A N 1
ATOM 962 C CA . GLY A 1 124 ? -14.970 0.496 -14.365 1.00 57.31 124 GLY A CA 1
ATOM 963 C C . GLY A 1 124 ? -15.549 -0.640 -13.512 1.00 57.31 124 GLY A C 1
ATOM 964 O O . GLY A 1 124 ? -15.718 -0.468 -12.309 1.00 57.31 124 GLY A O 1
ATOM 965 N N . ASN A 1 125 ? -15.806 -1.814 -14.096 1.00 67.81 125 ASN A N 1
ATOM 966 C CA . ASN A 1 125 ? -16.361 -2.961 -13.387 1.00 67.81 125 ASN A CA 1
ATOM 967 C C . ASN A 1 125 ? -15.259 -3.689 -12.605 1.00 67.81 125 ASN A C 1
ATOM 969 O O . ASN A 1 125 ? -14.538 -4.536 -13.139 1.00 67.81 125 ASN A O 1
ATOM 973 N N . VAL A 1 126 ? -15.130 -3.329 -11.329 1.00 85.12 126 VAL A N 1
ATOM 974 C CA . VAL A 1 126 ? -14.297 -4.014 -10.336 1.00 85.12 126 VAL A CA 1
ATOM 975 C C . VAL A 1 126 ? -15.165 -5.034 -9.601 1.00 85.12 126 VAL A C 1
ATOM 977 O O . VAL A 1 126 ? -16.281 -4.731 -9.184 1.00 85.12 126 VAL A O 1
ATOM 980 N N . ARG A 1 127 ? -14.664 -6.263 -9.456 1.00 88.75 127 ARG A N 1
ATOM 981 C CA . ARG A 1 127 ? -15.333 -7.342 -8.719 1.00 88.75 127 ARG A CA 1
ATOM 982 C C . ARG A 1 127 ? -14.495 -7.759 -7.516 1.00 88.75 127 ARG A C 1
ATOM 984 O O . ARG A 1 127 ? -13.295 -7.978 -7.655 1.00 88.75 127 ARG A O 1
ATOM 991 N N . LEU A 1 128 ? -15.148 -7.971 -6.374 1.00 93.25 128 LEU A N 1
ATOM 992 C CA . LEU A 1 128 ? -14.536 -8.608 -5.209 1.00 93.25 128 LEU A CA 1
ATOM 993 C C . LEU A 1 128 ? -14.284 -10.099 -5.473 1.00 93.25 128 LEU A C 1
ATOM 995 O O . LEU A 1 128 ? -15.203 -10.848 -5.812 1.00 93.25 128 LEU A O 1
ATOM 999 N N . VAL A 1 129 ? -13.033 -10.518 -5.314 1.00 96.12 129 VAL A N 1
ATOM 1000 C CA . VAL A 1 129 ? -12.583 -11.913 -5.426 1.00 96.12 129 VAL A CA 1
ATOM 1001 C C . VAL A 1 129 ? -12.386 -12.521 -4.039 1.00 96.12 129 VAL A C 1
ATOM 1003 O O . VAL A 1 129 ? -12.813 -13.647 -3.806 1.00 96.12 129 VAL A O 1
ATOM 1006 N N . LYS A 1 130 ? -11.772 -11.765 -3.120 1.0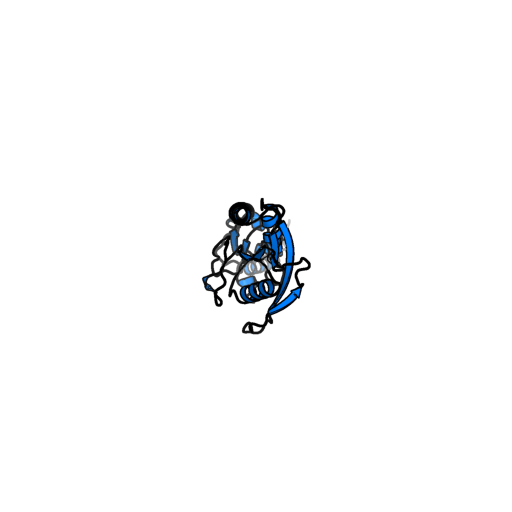0 96.69 130 LYS A N 1
ATOM 1007 C CA . LYS A 1 130 ? -11.626 -12.103 -1.698 1.00 96.69 130 LYS A CA 1
ATOM 1008 C C . LYS A 1 130 ? -12.074 -10.906 -0.866 1.00 96.69 130 LYS A C 1
ATOM 1010 O O . LYS A 1 130 ? -11.541 -9.813 -1.059 1.00 96.69 130 LYS A O 1
ATOM 1015 N N . ALA A 1 131 ? -13.027 -11.130 0.033 1.00 96.19 131 ALA A N 1
ATOM 1016 C CA . ALA A 1 131 ? -13.451 -10.154 1.031 1.00 96.19 131 ALA A CA 1
ATOM 1017 C C . ALA A 1 131 ? -12.513 -10.157 2.249 1.00 96.19 131 ALA A C 1
ATOM 1019 O O . ALA A 1 131 ? -11.767 -11.118 2.457 1.00 96.19 131 ALA A O 1
ATOM 1020 N N . ALA A 1 132 ? -12.588 -9.097 3.056 1.00 96.94 132 ALA A N 1
ATOM 1021 C CA . ALA A 1 132 ? -12.006 -9.111 4.392 1.00 96.94 132 ALA A CA 1
ATOM 1022 C C . ALA A 1 132 ? -12.760 -10.138 5.253 1.00 96.94 132 ALA A C 1
ATOM 1024 O O . ALA A 1 132 ? -13.981 -10.276 5.149 1.00 96.94 132 ALA A O 1
ATOM 1025 N N . GLU A 1 133 ? -12.020 -10.875 6.064 1.00 96.69 133 GLU A N 1
ATOM 1026 C CA . GLU A 1 133 ? -12.511 -11.849 7.034 1.00 96.69 133 GLU A CA 1
ATOM 1027 C C . GLU A 1 133 ? -12.765 -11.186 8.395 1.00 96.69 133 GLU A C 1
ATOM 1029 O O . GLU A 1 133 ? -13.693 -11.570 9.110 1.00 96.69 133 GLU A O 1
ATOM 1034 N N . VAL A 1 134 ? -11.982 -10.160 8.744 1.00 96.38 134 VAL A N 1
ATOM 1035 C CA . VAL A 1 134 ? -12.200 -9.361 9.954 1.00 96.38 134 VAL A CA 1
ATOM 1036 C C . VAL A 1 134 ? -13.393 -8.417 9.798 1.00 96.38 134 VAL A C 1
ATOM 1038 O O . VAL A 1 134 ? -13.683 -7.893 8.721 1.00 96.38 134 VAL A O 1
ATOM 1041 N N . THR A 1 135 ? -14.088 -8.149 10.906 1.00 95.75 135 THR A N 1
ATOM 1042 C CA . THR A 1 135 ? -15.157 -7.144 10.918 1.00 95.75 135 THR A CA 1
ATOM 1043 C C . THR A 1 135 ? -14.578 -5.737 10.779 1.00 95.75 135 THR A C 1
ATOM 1045 O O . THR A 1 135 ? -13.716 -5.328 11.558 1.00 95.75 135 THR A O 1
ATOM 1048 N N . LEU A 1 136 ? -15.086 -4.982 9.803 1.00 97.56 136 LEU A N 1
ATOM 1049 C CA . LEU A 1 136 ? -14.685 -3.593 9.555 1.00 97.56 136 LEU A CA 1
ATOM 1050 C C . LEU A 1 136 ? -15.606 -2.575 10.233 1.00 97.56 136 LEU A C 1
ATOM 1052 O O . LEU A 1 136 ? -15.242 -1.408 10.353 1.00 97.56 136 LEU A O 1
ATOM 1056 N N . ARG A 1 137 ? -16.790 -3.006 10.682 1.00 98.12 137 ARG A N 1
ATOM 1057 C CA . ARG A 1 137 ? -17.796 -2.121 11.271 1.00 98.12 137 ARG A CA 1
ATOM 1058 C C . ARG A 1 137 ? -17.246 -1.404 12.500 1.00 98.12 137 ARG A C 1
ATOM 1060 O O . ARG A 1 137 ? -16.754 -2.060 13.413 1.00 98.12 137 ARG A O 1
ATOM 1067 N N . ASP A 1 138 ? -17.369 -0.081 12.506 1.00 97.44 138 ASP A N 1
ATOM 1068 C CA . ASP A 1 138 ? -16.910 0.815 13.569 1.00 97.44 138 ASP A CA 1
ATOM 1069 C C . ASP A 1 138 ? -15.391 0.740 13.834 1.00 97.44 138 ASP A C 1
ATOM 1071 O O . ASP A 1 138 ? -14.910 1.143 14.892 1.00 97.44 138 ASP A O 1
ATOM 1075 N N . ARG A 1 139 ? -14.600 0.272 12.855 1.00 98.12 139 ARG A N 1
ATOM 1076 C CA . ARG A 1 139 ? -13.134 0.172 12.954 1.00 98.12 139 ARG A CA 1
ATOM 1077 C C . ARG A 1 139 ? -12.417 1.201 12.089 1.00 98.12 139 ARG A C 1
ATOM 1079 O O . ARG A 1 139 ? -12.870 1.552 11.000 1.00 98.12 139 ARG A O 1
ATOM 1086 N N . HIS A 1 140 ? -11.264 1.649 12.569 1.00 98.56 140 HIS A N 1
ATOM 1087 C CA . HIS A 1 140 ? -10.314 2.437 11.792 1.00 98.56 140 HIS A CA 1
ATOM 1088 C C . HIS A 1 140 ? -9.557 1.524 10.819 1.00 98.56 140 HIS A C 1
ATOM 1090 O O . HIS A 1 140 ? -8.911 0.567 11.250 1.00 98.56 140 HIS A O 1
ATOM 1096 N N . VAL A 1 141 ? -9.645 1.807 9.520 1.00 98.75 141 VAL A N 1
ATOM 1097 C CA . VAL A 1 141 ? -9.030 1.006 8.455 1.00 98.75 141 VAL A CA 1
ATOM 1098 C C . VAL A 1 141 ? -7.886 1.777 7.801 1.00 98.75 141 VAL A C 1
ATOM 1100 O O . VAL A 1 141 ? -8.066 2.910 7.354 1.00 98.75 141 VAL A O 1
ATOM 1103 N N . LEU A 1 142 ? -6.725 1.133 7.698 1.00 98.88 142 LEU A N 1
ATOM 1104 C CA . LEU A 1 142 ? -5.598 1.574 6.883 1.00 98.88 142 LEU A CA 1
ATOM 1105 C C . LEU A 1 142 ? -5.508 0.676 5.645 1.00 98.88 142 LEU A C 1
ATOM 1107 O O . LEU A 1 142 ? -5.121 -0.485 5.749 1.00 98.88 142 LEU A O 1
ATOM 1111 N N . LEU A 1 143 ? -5.884 1.206 4.483 1.00 98.75 143 LEU A N 1
ATOM 1112 C CA . LEU A 1 143 ? -5.787 0.509 3.201 1.00 98.75 143 LEU A CA 1
ATOM 1113 C C . LEU A 1 143 ? -4.405 0.737 2.579 1.00 98.75 143 LEU A C 1
ATOM 1115 O O . LEU A 1 143 ? -3.993 1.884 2.406 1.00 98.75 143 LEU A O 1
ATOM 1119 N N . LEU A 1 144 ? -3.719 -0.348 2.222 1.00 98.69 144 LEU A N 1
ATOM 1120 C CA . LEU A 1 144 ? -2.379 -0.341 1.644 1.00 98.69 144 LEU A CA 1
ATOM 1121 C C . LEU A 1 144 ? -2.383 -0.805 0.187 1.00 98.69 144 LEU A C 1
ATOM 1123 O O . LEU A 1 144 ? -2.887 -1.885 -0.129 1.00 98.69 144 LEU A O 1
ATOM 1127 N N . GLU A 1 145 ? -1.748 -0.004 -0.666 1.00 97.19 145 GLU A N 1
ATOM 1128 C CA . GLU A 1 145 ? -1.522 -0.276 -2.089 1.00 97.19 145 GLU A CA 1
ATOM 1129 C C . GLU A 1 145 ? -0.020 -0.199 -2.413 1.00 97.19 145 GLU A C 1
ATOM 1131 O O . GLU A 1 145 ? 0.691 0.648 -1.872 1.00 97.19 145 GLU A O 1
ATOM 1136 N N . ASP A 1 146 ? 0.495 -1.044 -3.307 1.00 97.44 146 ASP A N 1
ATOM 1137 C CA . ASP A 1 146 ? 1.875 -0.903 -3.791 1.00 97.44 146 ASP A CA 1
ATOM 1138 C C . ASP A 1 146 ? 2.001 0.245 -4.799 1.00 97.44 146 ASP A C 1
ATOM 1140 O O . ASP A 1 146 ? 2.884 1.091 -4.664 1.00 97.44 146 ASP A O 1
ATOM 1144 N N . LEU A 1 147 ? 1.105 0.317 -5.783 1.00 95.81 147 LEU A N 1
ATOM 1145 C CA . LEU A 1 147 ? 1.143 1.334 -6.825 1.00 95.81 147 LEU A CA 1
ATOM 1146 C C . LEU A 1 147 ? -0.254 1.813 -7.201 1.00 95.81 147 LEU A C 1
ATOM 1148 O O . LEU A 1 147 ? -1.114 1.040 -7.621 1.00 95.81 147 LEU A O 1
ATOM 1152 N N . ILE A 1 148 ? -0.452 3.129 -7.159 1.00 94.25 148 ILE A N 1
ATOM 1153 C CA . ILE A 1 148 ? -1.671 3.750 -7.661 1.00 94.25 148 ILE A CA 1
ATOM 1154 C C . ILE A 1 148 ? -1.396 4.412 -9.012 1.00 94.25 148 ILE A C 1
ATOM 1156 O O . ILE A 1 148 ? -0.589 5.328 -9.120 1.00 94.25 148 ILE A O 1
ATOM 1160 N N . ASP A 1 149 ? -2.123 3.962 -10.034 1.00 91.38 149 ASP A N 1
ATOM 1161 C CA . ASP A 1 149 ? -2.114 4.531 -11.385 1.00 91.38 149 ASP A CA 1
ATOM 1162 C C . ASP A 1 149 ? -3.391 5.384 -11.591 1.00 91.38 149 ASP A C 1
ATOM 1164 O O . ASP A 1 149 ? -3.556 6.449 -10.997 1.00 91.38 149 ASP A O 1
ATOM 1168 N N . THR A 1 150 ? -4.386 4.885 -12.327 1.00 90.38 150 THR A N 1
ATOM 1169 C CA . THR A 1 150 ? -5.626 5.638 -12.614 1.00 90.38 150 THR A CA 1
ATOM 1170 C C . THR A 1 150 ? -6.481 6.004 -11.391 1.00 90.38 150 THR A C 1
ATOM 1172 O O . THR A 1 150 ? -7.233 6.983 -11.438 1.00 90.38 150 THR A O 1
ATOM 1175 N N . GLY A 1 151 ? -6.398 5.225 -10.306 1.00 90.38 151 GLY A N 1
ATOM 1176 C CA . GLY A 1 151 ? -7.205 5.381 -9.088 1.00 90.38 151 GLY A CA 1
ATOM 1177 C C . GLY A 1 151 ? -8.588 4.724 -9.109 1.00 90.38 151 GLY A C 1
ATOM 1178 O O . GLY A 1 151 ? -9.256 4.708 -8.080 1.00 90.38 151 GLY A O 1
ATOM 1179 N N . THR A 1 152 ? -9.031 4.150 -10.232 1.00 89.94 152 THR A N 1
ATOM 1180 C CA . THR A 1 152 ? -10.387 3.582 -10.353 1.00 89.94 152 THR A CA 1
ATOM 1181 C C . THR A 1 152 ? -10.616 2.393 -9.416 1.00 89.94 152 THR A C 1
ATOM 1183 O O . THR A 1 152 ? -11.624 2.350 -8.713 1.00 89.94 152 THR A O 1
ATOM 1186 N N . THR A 1 153 ? -9.669 1.450 -9.356 1.00 90.44 153 THR A N 1
ATOM 1187 C CA . THR A 1 153 ? -9.744 0.298 -8.441 1.00 90.44 153 THR A CA 1
ATOM 1188 C C . THR A 1 153 ? -9.771 0.747 -6.985 1.00 90.44 153 THR A C 1
ATOM 1190 O O . THR A 1 153 ? -10.622 0.304 -6.218 1.00 90.44 153 THR A O 1
ATOM 1193 N N . LEU A 1 154 ? -8.887 1.677 -6.625 1.00 93.62 154 LEU A N 1
ATOM 1194 C CA . LEU A 1 154 ? -8.778 2.203 -5.270 1.00 93.62 154 LEU A CA 1
ATOM 1195 C C . LEU A 1 154 ? -10.059 2.920 -4.825 1.00 93.62 154 LEU A C 1
ATOM 1197 O O . LEU A 1 154 ? -10.512 2.720 -3.702 1.00 93.62 154 LEU A O 1
ATOM 1201 N N . GLN A 1 155 ? -10.682 3.707 -5.710 1.00 93.25 155 GLN A N 1
ATOM 1202 C CA . GLN A 1 155 ? -11.968 4.346 -5.424 1.00 93.25 155 GLN A CA 1
ATOM 1203 C C . GLN A 1 155 ? -13.050 3.307 -5.126 1.00 93.25 155 GLN A C 1
ATOM 1205 O O . GLN A 1 155 ? -13.795 3.458 -4.159 1.00 93.25 155 GLN A O 1
ATOM 1210 N N . TRP A 1 156 ? -13.129 2.251 -5.939 1.00 93.75 156 TRP A N 1
ATOM 1211 C CA . TRP A 1 156 ? -14.094 1.177 -5.724 1.00 93.75 156 TRP A CA 1
ATOM 1212 C C . TRP A 1 156 ? -13.859 0.475 -4.382 1.00 93.75 156 TRP A C 1
ATOM 1214 O O . TRP A 1 156 ? -14.800 0.289 -3.613 1.00 93.75 156 TRP A O 1
ATOM 1224 N N . VAL A 1 157 ? -12.602 0.146 -4.067 1.00 95.75 157 VAL A N 1
ATOM 1225 C CA . VAL A 1 157 ? -12.228 -0.493 -2.797 1.00 95.75 157 VAL A CA 1
ATOM 1226 C C . VAL A 1 157 ? -12.585 0.399 -1.611 1.00 95.75 157 VAL A C 1
ATOM 1228 O O . VAL A 1 157 ? -13.212 -0.068 -0.665 1.00 95.75 157 VAL A O 1
ATOM 1231 N N . ARG A 1 158 ? -12.239 1.689 -1.662 1.00 96.19 158 ARG A N 1
ATOM 1232 C CA . ARG A 1 158 ? -12.568 2.649 -0.603 1.00 96.19 158 ARG A CA 1
ATOM 1233 C C . ARG A 1 158 ? -14.078 2.724 -0.363 1.00 96.19 158 ARG A C 1
ATOM 1235 O O . ARG A 1 158 ? -14.504 2.710 0.787 1.00 96.19 158 ARG A O 1
ATOM 1242 N N . SER A 1 159 ? -14.881 2.766 -1.428 1.00 95.44 159 SER A N 1
ATOM 1243 C CA . SER A 1 159 ? -16.345 2.726 -1.323 1.00 95.44 159 SER A CA 1
ATOM 1244 C C . SER A 1 159 ? -16.829 1.421 -0.685 1.00 95.44 159 SER A C 1
ATOM 1246 O O . SER A 1 159 ? -17.590 1.465 0.275 1.00 95.44 159 SER A O 1
ATOM 1248 N N . HIS A 1 160 ? -16.312 0.273 -1.127 1.00 96.31 160 HIS A N 1
ATOM 1249 C CA . HIS A 1 160 ? -16.657 -1.028 -0.556 1.00 96.31 160 HIS A CA 1
ATOM 1250 C C . HIS A 1 160 ? -16.348 -1.128 0.949 1.00 96.31 160 HIS A C 1
ATOM 1252 O O . HIS A 1 160 ? -17.180 -1.602 1.719 1.00 96.31 160 HIS A O 1
ATOM 1258 N N . LEU A 1 161 ? -15.179 -0.653 1.392 1.00 97.62 161 LEU A N 1
ATOM 1259 C CA . LEU A 1 161 ? -14.810 -0.640 2.813 1.00 97.62 161 LEU A CA 1
ATOM 1260 C C . LEU A 1 161 ? -15.733 0.278 3.635 1.00 97.62 161 LEU A C 1
ATOM 1262 O O . LEU A 1 161 ? -16.055 -0.038 4.781 1.00 97.62 161 LEU A O 1
ATOM 1266 N N . SER A 1 162 ? -16.188 1.385 3.042 1.00 97.56 162 SER A N 1
ATOM 1267 C CA . SER A 1 162 ? -17.158 2.291 3.665 1.00 97.56 162 SER A CA 1
ATOM 1268 C C . SER A 1 162 ? -18.521 1.615 3.824 1.00 97.56 162 SER A C 1
ATOM 1270 O O . SER A 1 162 ? -19.125 1.713 4.889 1.00 97.56 162 SER A O 1
ATOM 1272 N N . ASP A 1 163 ? -18.977 0.875 2.810 1.00 97.25 163 ASP A N 1
ATOM 1273 C CA . ASP A 1 163 ? -20.236 0.117 2.848 1.00 97.25 163 ASP A CA 1
ATOM 1274 C C . ASP A 1 163 ? -20.197 -1.024 3.881 1.00 97.25 163 ASP A C 1
ATOM 1276 O O . ASP A 1 163 ? -21.218 -1.376 4.477 1.00 97.25 163 ASP A O 1
ATOM 1280 N N . CYS A 1 164 ? -19.008 -1.568 4.159 1.00 97.31 164 CYS A N 1
ATOM 1281 C CA . CYS A 1 164 ? -18.776 -2.517 5.252 1.00 97.31 164 CYS A CA 1
ATOM 1282 C C . CYS A 1 164 ? -18.832 -1.874 6.656 1.00 97.31 164 CYS A C 1
ATOM 1284 O O . CYS A 1 164 ? -18.781 -2.593 7.657 1.00 97.31 164 CYS A O 1
ATOM 1286 N N . GLY A 1 165 ? -18.971 -0.546 6.748 1.00 98.00 165 GLY A N 1
ATOM 1287 C CA . GLY A 1 165 ? -19.160 0.193 7.996 1.00 98.00 165 GLY A CA 1
ATOM 1288 C C . GLY A 1 165 ? -17.874 0.668 8.672 1.00 98.00 165 GLY A C 1
ATOM 1289 O O . GLY A 1 165 ? -17.892 0.878 9.882 1.00 98.00 165 GLY A O 1
ATOM 1290 N N . ALA A 1 166 ? -16.765 0.814 7.940 1.00 98.31 166 ALA A N 1
ATOM 1291 C CA . ALA A 1 166 ? -15.526 1.362 8.498 1.00 98.31 166 ALA A CA 1
ATOM 1292 C C . ALA A 1 166 ? -15.751 2.743 9.152 1.00 98.31 166 ALA A C 1
ATOM 1294 O O . ALA A 1 166 ? -16.330 3.637 8.535 1.00 98.31 166 ALA A O 1
ATOM 1295 N N . LYS A 1 167 ? -15.249 2.931 10.383 1.00 98.00 167 LYS A N 1
ATOM 1296 C CA . LYS A 1 167 ? -15.313 4.201 11.143 1.00 98.00 167 LYS A CA 1
ATOM 1297 C C . LYS A 1 167 ? -14.501 5.296 10.459 1.00 98.00 167 LYS A C 1
ATOM 1299 O O . LYS A 1 167 ? -14.926 6.444 10.384 1.00 98.00 167 LYS A O 1
ATOM 1304 N N . SER A 1 168 ? -13.330 4.935 9.944 1.00 98.31 168 SER A N 1
ATOM 1305 C CA . SER A 1 168 ? -12.523 5.782 9.067 1.00 98.31 168 SER A CA 1
ATOM 1306 C C . SER A 1 168 ? -11.724 4.918 8.105 1.00 98.31 168 SER A C 1
ATOM 1308 O O . SER A 1 168 ? -11.385 3.781 8.430 1.00 98.31 168 SER A O 1
ATOM 1310 N N . ILE A 1 169 ? -11.366 5.477 6.953 1.00 98.62 169 ILE A N 1
ATOM 1311 C CA . ILE A 1 169 ? -10.477 4.831 5.986 1.00 98.62 169 ILE A CA 1
ATOM 1312 C C . ILE A 1 169 ? -9.384 5.832 5.643 1.00 98.62 169 ILE A C 1
ATOM 1314 O O . ILE A 1 169 ? -9.694 6.877 5.070 1.00 98.62 169 ILE A O 1
ATOM 1318 N N . LYS A 1 170 ? -8.139 5.499 5.984 1.00 98.69 170 LYS A N 1
ATOM 1319 C CA . LYS A 1 170 ? -6.954 6.163 5.436 1.00 98.69 170 LYS A CA 1
ATOM 1320 C C . LYS A 1 170 ? -6.269 5.255 4.427 1.00 98.69 170 LYS A C 1
ATOM 1322 O O . LYS A 1 170 ? -6.337 4.030 4.547 1.00 98.69 170 LYS A O 1
ATOM 1327 N N . ILE A 1 171 ? -5.614 5.849 3.443 1.00 98.69 171 ILE A N 1
ATOM 1328 C CA . ILE A 1 171 ? -4.932 5.148 2.360 1.00 98.69 171 ILE A CA 1
ATOM 1329 C C . ILE A 1 171 ? -3.447 5.479 2.411 1.00 98.69 171 ILE A C 1
ATOM 1331 O O . ILE A 1 171 ? -3.070 6.649 2.377 1.00 98.69 171 ILE A O 1
ATOM 1335 N N . ALA A 1 172 ? -2.611 4.444 2.425 1.00 98.69 172 ALA A N 1
ATOM 1336 C CA . ALA A 1 172 ? -1.191 4.583 2.150 1.00 98.69 172 ALA A CA 1
ATOM 1337 C C . ALA A 1 172 ? -0.827 3.832 0.870 1.00 98.69 172 ALA A C 1
ATOM 1339 O O . ALA A 1 172 ? -1.230 2.683 0.676 1.00 98.69 172 ALA A O 1
ATOM 1340 N N . CYS A 1 173 ? -0.030 4.458 0.012 1.00 98.12 173 CYS A N 1
ATOM 1341 C CA . CYS A 1 173 ? 0.565 3.784 -1.131 1.00 98.12 173 CYS A CA 1
ATOM 1342 C C . CYS A 1 173 ? 2.075 3.921 -1.138 1.00 98.12 173 CYS A C 1
ATOM 1344 O O . CYS A 1 173 ? 2.614 4.966 -0.764 1.00 98.12 173 CYS A O 1
ATOM 1346 N N . LEU A 1 174 ? 2.761 2.896 -1.633 1.00 98.38 174 LEU A N 1
ATOM 1347 C CA . LEU A 1 174 ? 4.201 2.994 -1.812 1.00 98.38 174 LEU A CA 1
ATOM 1348 C C . LEU A 1 174 ? 4.548 3.917 -2.987 1.00 98.38 174 LEU A C 1
ATOM 1350 O O . LEU A 1 174 ? 5.407 4.782 -2.836 1.00 98.38 174 LEU A O 1
ATOM 1354 N N . LEU A 1 175 ? 3.858 3.775 -4.122 1.00 98.00 175 LEU A N 1
ATOM 1355 C CA . LEU A 1 175 ? 4.088 4.558 -5.337 1.00 98.00 175 LEU A CA 1
ATOM 1356 C C . LEU A 1 175 ? 2.804 5.215 -5.859 1.00 98.00 175 LEU A C 1
ATOM 1358 O O . LEU A 1 175 ? 1.796 4.541 -6.069 1.00 98.00 175 LEU A O 1
ATOM 1362 N N . ASP A 1 176 ? 2.863 6.512 -6.155 1.00 96.25 176 ASP A N 1
ATOM 1363 C CA . ASP A 1 176 ? 1.756 7.265 -6.760 1.00 96.25 176 ASP A CA 1
ATOM 1364 C C . ASP A 1 176 ? 2.132 7.807 -8.149 1.00 96.25 176 ASP A C 1
ATOM 1366 O O . ASP A 1 176 ? 2.996 8.675 -8.273 1.00 96.25 176 ASP A O 1
ATOM 1370 N N . LYS A 1 177 ? 1.474 7.318 -9.209 1.00 93.69 177 LYS A N 1
ATOM 1371 C CA . LYS A 1 177 ? 1.588 7.846 -10.580 1.00 93.69 177 LYS A CA 1
ATOM 1372 C C . LYS A 1 177 ? 0.519 8.904 -10.843 1.00 93.69 177 LYS A C 1
ATOM 1374 O O . LYS A 1 177 ? -0.430 8.697 -11.607 1.00 93.69 177 LYS A O 1
ATOM 1379 N N . THR A 1 178 ? 0.716 10.077 -10.254 1.00 88.06 178 THR A N 1
ATOM 1380 C CA . THR A 1 178 ? -0.160 11.257 -10.379 1.00 88.06 178 THR A CA 1
ATOM 1381 C C . THR A 1 178 ? -0.480 11.613 -11.838 1.00 88.06 178 THR A C 1
ATOM 1383 O O . THR A 1 178 ? -1.619 11.944 -12.168 1.00 88.06 178 THR A O 1
ATOM 1386 N N . VAL A 1 179 ? 0.490 11.450 -12.740 1.00 83.94 179 VAL A N 1
ATOM 1387 C CA . VAL A 1 179 ? 0.389 11.745 -14.181 1.00 83.94 179 VAL A CA 1
ATOM 1388 C C . VAL A 1 179 ? -0.685 10.945 -14.926 1.00 83.94 179 VAL A C 1
ATOM 1390 O O . VAL A 1 179 ? -1.161 11.388 -15.969 1.00 83.94 179 VAL A O 1
ATOM 1393 N N . LYS A 1 180 ? -1.106 9.788 -14.400 1.00 77.75 180 LYS A N 1
ATOM 1394 C CA . LYS A 1 180 ? -2.142 8.933 -15.008 1.00 77.75 180 LYS A CA 1
ATOM 1395 C C . LYS A 1 180 ? -3.481 8.963 -14.271 1.00 77.75 180 LYS A C 1
ATOM 1397 O O . LYS A 1 180 ? -4.407 8.226 -14.626 1.00 77.75 180 LYS A O 1
ATOM 1402 N N . ARG A 1 181 ? -3.613 9.828 -13.263 1.00 89.00 181 ARG A N 1
ATOM 1403 C CA . ARG A 1 181 ? -4.800 9.951 -12.413 1.00 89.00 181 ARG A CA 1
ATOM 1404 C C . ARG A 1 181 ? -6.050 10.252 -13.247 1.00 89.00 181 ARG A C 1
ATOM 1406 O O . ARG A 1 181 ? -6.134 11.276 -13.918 1.00 89.00 181 ARG A O 1
ATOM 1413 N N . LYS A 1 182 ? -7.056 9.378 -13.162 1.00 86.12 182 LYS A N 1
ATOM 1414 C CA . LYS A 1 182 ? -8.387 9.587 -13.773 1.00 86.12 182 LYS A CA 1
ATOM 1415 C C . LYS A 1 182 ? -9.472 9.838 -12.735 1.00 86.12 182 LYS A C 1
ATOM 1417 O O . LYS A 1 182 ? -10.473 10.483 -13.026 1.00 86.12 182 LYS A O 1
ATOM 1422 N N . THR A 1 183 ? -9.282 9.316 -11.527 1.00 83.69 183 THR A N 1
ATOM 1423 C CA . THR A 1 183 ? -10.240 9.424 -10.427 1.00 83.69 183 THR A CA 1
ATOM 1424 C C . THR A 1 183 ? -9.548 10.023 -9.219 1.00 83.69 183 THR A C 1
ATOM 1426 O O . THR A 1 183 ? -8.520 9.505 -8.786 1.00 83.69 183 THR A O 1
ATOM 1429 N N . HIS A 1 184 ? -10.110 11.099 -8.670 1.00 86.00 184 HIS A N 1
ATOM 1430 C CA . HIS A 1 184 ? -9.596 11.696 -7.446 1.00 86.00 184 HIS A CA 1
ATOM 1431 C C . HIS A 1 184 ? -9.981 10.826 -6.247 1.00 86.00 184 HIS A C 1
ATOM 1433 O O . HIS A 1 184 ? -11.161 10.681 -5.931 1.00 86.00 184 HIS A O 1
ATOM 1439 N N . VAL A 1 185 ? -8.974 10.248 -5.599 1.00 87.38 185 VAL A N 1
ATOM 1440 C CA . VAL A 1 185 ? -9.103 9.528 -4.332 1.00 87.38 185 VAL A CA 1
ATOM 1441 C C . VAL A 1 185 ? -8.122 10.186 -3.370 1.00 87.38 185 VAL A C 1
ATOM 1443 O O . VAL A 1 185 ? -6.967 10.355 -3.763 1.00 87.38 185 VAL A O 1
ATOM 1446 N N . PRO A 1 186 ? -8.547 10.589 -2.160 1.00 90.50 186 PRO A N 1
ATOM 1447 C CA . PRO A 1 186 ? -7.615 11.109 -1.172 1.00 90.50 186 PRO A CA 1
ATOM 1448 C C . PRO A 1 186 ? -6.630 10.002 -0.791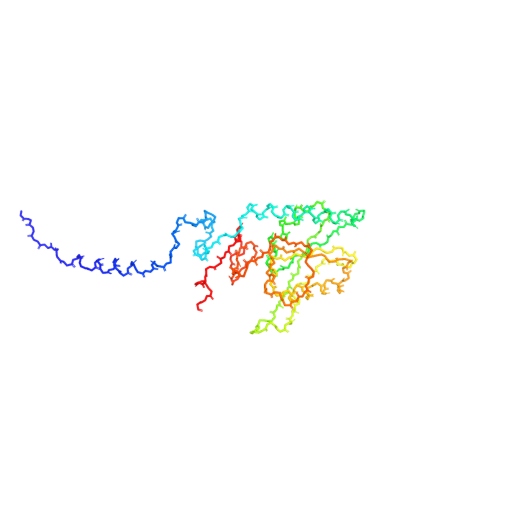 1.00 90.50 186 PRO A C 1
ATOM 1450 O O . PRO A 1 186 ? -7.047 8.891 -0.466 1.00 90.50 186 PRO A O 1
ATOM 1453 N N . ILE A 1 187 ? -5.340 10.310 -0.884 1.00 96.44 187 ILE A N 1
ATOM 1454 C CA . ILE A 1 187 ? -4.250 9.438 -0.454 1.00 96.44 187 ILE A CA 1
ATOM 1455 C C . ILE A 1 187 ? -3.594 10.146 0.723 1.00 96.44 187 ILE A C 1
ATOM 1457 O O . ILE A 1 187 ? -3.141 11.280 0.577 1.00 96.44 187 ILE A O 1
ATOM 1461 N N . ASP A 1 188 ? -3.608 9.503 1.885 1.00 98.44 188 ASP A N 1
ATOM 1462 C CA . ASP A 1 188 ? -3.148 10.105 3.135 1.00 98.44 188 ASP A CA 1
ATOM 1463 C C . ASP A 1 188 ? -1.626 9.998 3.274 1.00 98.44 188 ASP A C 1
ATOM 1465 O O . ASP A 1 188 ? -0.991 10.933 3.749 1.00 98.44 188 ASP A O 1
ATOM 1469 N N . TYR A 1 189 ? -1.037 8.890 2.808 1.00 98.69 189 TYR A N 1
ATOM 1470 C CA . TYR A 1 189 ? 0.398 8.628 2.930 1.00 98.69 189 TYR A CA 1
ATOM 1471 C C . TYR A 1 189 ? 0.980 8.111 1.613 1.00 98.69 189 TYR A C 1
ATOM 1473 O O . TYR A 1 189 ? 0.523 7.107 1.065 1.00 98.69 189 TYR A O 1
ATOM 1481 N N . VAL A 1 190 ? 2.025 8.769 1.114 1.00 98.31 190 VAL A N 1
ATOM 1482 C CA . VAL A 1 190 ? 2.689 8.403 -0.146 1.00 98.31 190 VAL A CA 1
ATOM 1483 C C . VAL A 1 190 ? 4.158 8.104 0.120 1.00 98.31 190 VAL A C 1
ATOM 1485 O O . VAL A 1 190 ? 4.878 8.950 0.647 1.00 98.31 190 VAL A O 1
ATOM 1488 N N . GLY A 1 191 ? 4.623 6.919 -0.276 1.00 98.44 191 GLY A N 1
ATOM 1489 C CA . GLY A 1 191 ? 6.042 6.569 -0.252 1.00 98.44 191 GLY A CA 1
ATOM 1490 C C . GLY A 1 191 ? 6.829 7.465 -1.202 1.00 98.44 191 GLY A C 1
ATOM 1491 O O . GLY A 1 191 ? 7.628 8.283 -0.748 1.00 98.44 191 GLY A O 1
ATOM 1492 N N . TRP A 1 192 ? 6.545 7.373 -2.500 1.00 98.19 192 TRP A N 1
ATOM 1493 C CA . TRP A 1 192 ? 7.095 8.261 -3.521 1.00 98.19 192 TRP A CA 1
ATOM 1494 C C . TRP A 1 192 ? 6.083 8.586 -4.609 1.00 98.19 192 TRP A C 1
ATOM 1496 O O . TRP A 1 192 ? 5.269 7.750 -5.005 1.00 98.19 192 TRP A O 1
ATOM 1506 N N . GLU A 1 193 ? 6.218 9.783 -5.171 1.00 96.06 193 GLU A N 1
ATOM 1507 C CA . GLU A 1 193 ? 5.697 10.048 -6.505 1.00 96.06 193 GLU A CA 1
ATOM 1508 C C . GLU A 1 193 ? 6.509 9.235 -7.524 1.00 96.06 193 GLU A C 1
ATOM 1510 O O . GLU A 1 193 ? 7.744 9.247 -7.529 1.00 96.06 193 GLU A O 1
ATOM 1515 N N . CYS A 1 194 ? 5.809 8.481 -8.365 1.00 93.12 194 CYS A N 1
ATOM 1516 C CA . CYS A 1 194 ? 6.407 7.583 -9.335 1.00 93.12 194 CYS A CA 1
ATOM 1517 C C . CYS A 1 194 ? 6.360 8.217 -10.733 1.00 93.12 194 CYS A C 1
ATOM 1519 O O . CYS A 1 194 ? 5.282 8.621 -11.180 1.00 93.12 194 CYS A O 1
ATOM 1521 N N . PRO A 1 195 ? 7.494 8.283 -11.456 1.00 89.88 195 PRO A N 1
ATOM 1522 C CA . PRO A 1 195 ? 7.496 8.734 -12.844 1.00 89.88 195 PRO A CA 1
ATOM 1523 C C . PRO A 1 195 ? 6.673 7.789 -13.734 1.00 89.88 195 PRO A C 1
ATOM 1525 O O . PRO A 1 195 ? 6.372 6.654 -13.350 1.00 89.88 195 PRO A O 1
ATOM 1528 N N . ASP A 1 196 ? 6.344 8.227 -14.955 1.00 91.00 196 ASP A N 1
ATOM 1529 C CA . ASP A 1 196 ? 5.646 7.380 -15.931 1.00 91.00 196 ASP A CA 1
ATOM 1530 C C . ASP A 1 196 ? 6.568 6.312 -16.548 1.00 91.00 196 ASP A C 1
ATOM 1532 O O . ASP A 1 196 ? 6.897 6.331 -17.730 1.00 91.00 196 ASP A O 1
ATOM 1536 N N . GLU A 1 197 ? 7.023 5.387 -15.709 1.00 92.50 197 GLU A N 1
ATOM 1537 C CA . GLU A 1 197 ? 7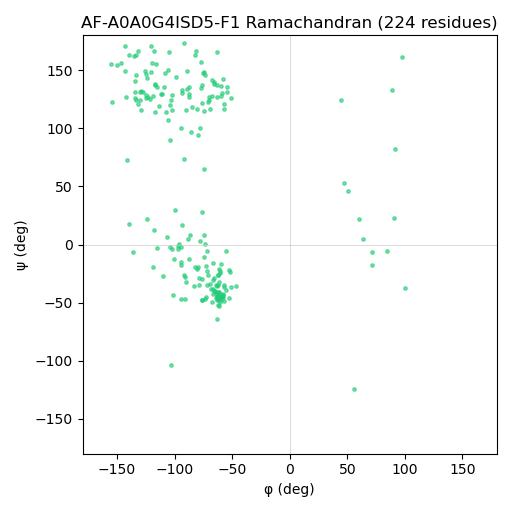.944 4.302 -16.037 1.00 92.50 197 GLU A CA 1
ATOM 1538 C C . GLU A 1 197 ? 7.271 2.954 -15.749 1.00 92.50 197 GLU A C 1
ATOM 1540 O O . GLU A 1 197 ? 6.468 2.824 -14.817 1.00 92.50 197 GLU A O 1
ATOM 1545 N N . PHE A 1 198 ? 7.598 1.914 -16.517 1.00 94.69 198 PHE A N 1
ATOM 1546 C CA . PHE A 1 198 ? 7.122 0.561 -16.219 1.00 94.69 198 PHE A CA 1
ATOM 1547 C C . PHE A 1 198 ? 7.954 -0.031 -15.074 1.00 94.69 198 PHE A C 1
ATOM 1549 O O . PHE A 1 198 ? 9.077 -0.483 -15.294 1.00 94.69 198 PHE A O 1
ATOM 1556 N N . VAL A 1 199 ? 7.422 -0.018 -13.849 1.00 96.81 199 VAL A N 1
ATOM 1557 C CA . VAL A 1 199 ? 8.135 -0.470 -12.645 1.00 96.81 199 VAL A CA 1
ATOM 1558 C C . VAL A 1 199 ? 7.758 -1.894 -12.244 1.00 96.81 199 VAL A C 1
ATOM 1560 O O . VAL A 1 199 ? 6.611 -2.305 -12.390 1.00 96.81 199 VAL A O 1
ATOM 1563 N N . VAL A 1 200 ? 8.737 -2.638 -11.734 1.00 97.31 200 VAL A N 1
ATOM 1564 C CA . VAL A 1 200 ? 8.592 -4.002 -11.211 1.00 97.31 200 VAL A CA 1
ATOM 1565 C C . VAL A 1 200 ? 9.428 -4.179 -9.944 1.00 97.31 200 VAL A C 1
ATOM 1567 O O . VAL A 1 200 ? 10.376 -3.425 -9.705 1.00 97.31 200 VAL A O 1
ATOM 1570 N N . GLY A 1 201 ? 9.129 -5.227 -9.178 1.00 97.31 201 GLY A N 1
ATOM 1571 C CA . GLY A 1 201 ? 9.818 -5.522 -7.926 1.00 97.31 201 GLY A CA 1
ATOM 1572 C C . GLY A 1 201 ? 9.071 -5.016 -6.707 1.00 97.31 201 GLY A C 1
ATOM 1573 O O . GLY A 1 201 ? 8.178 -4.189 -6.830 1.00 97.31 201 GLY A O 1
ATOM 1574 N N . TYR A 1 202 ? 9.404 -5.560 -5.536 1.00 97.81 202 TYR A N 1
ATOM 1575 C CA . TYR A 1 202 ? 8.770 -5.224 -4.261 1.00 97.81 202 TYR A CA 1
ATOM 1576 C C . TYR A 1 202 ? 7.226 -5.206 -4.327 1.00 97.81 202 TYR A C 1
ATOM 1578 O O . TYR A 1 202 ? 6.570 -4.227 -3.992 1.00 97.81 202 TYR A O 1
ATOM 1586 N N . GLY A 1 203 ? 6.644 -6.298 -4.822 1.00 97.00 203 GLY A N 1
ATOM 1587 C CA . GLY A 1 203 ? 5.200 -6.455 -5.010 1.00 97.00 203 GLY A CA 1
ATOM 1588 C C . GLY A 1 203 ? 4.723 -6.235 -6.444 1.00 97.00 203 GLY A C 1
ATOM 1589 O O . GLY A 1 203 ? 3.904 -7.021 -6.925 1.00 97.00 203 GLY A O 1
ATOM 1590 N N . MET A 1 204 ? 5.306 -5.276 -7.165 1.00 97.31 204 MET A N 1
ATOM 1591 C CA . MET A 1 204 ? 4.934 -4.956 -8.549 1.00 97.31 204 MET A CA 1
ATOM 1592 C C . MET A 1 204 ? 5.428 -6.016 -9.536 1.00 97.31 204 MET A C 1
ATOM 1594 O O . MET A 1 204 ? 6.515 -6.584 -9.368 1.00 97.31 204 MET A O 1
ATOM 1598 N N . ASP A 1 205 ? 4.653 -6.260 -10.594 1.00 95.94 205 ASP A N 1
ATOM 1599 C CA . ASP A 1 205 ? 4.904 -7.353 -11.531 1.00 95.94 205 ASP A CA 1
ATOM 1600 C C . ASP A 1 205 ? 4.870 -6.976 -13.011 1.00 95.94 205 ASP A C 1
ATOM 1602 O O . ASP A 1 205 ? 4.360 -5.940 -13.428 1.00 95.94 205 ASP A O 1
ATOM 1606 N N . PHE A 1 206 ? 5.385 -7.916 -13.800 1.00 94.75 206 PHE A N 1
ATOM 1607 C CA . PHE A 1 206 ? 5.022 -8.092 -15.197 1.00 94.75 206 PHE A CA 1
ATOM 1608 C C . PHE A 1 206 ? 4.727 -9.576 -15.425 1.00 94.75 206 PHE A C 1
ATOM 1610 O O . PHE A 1 206 ? 5.603 -10.414 -15.195 1.00 94.75 206 PHE A O 1
ATOM 1617 N N . ASN A 1 207 ? 3.507 -9.902 -15.865 1.00 91.88 207 ASN A N 1
ATOM 1618 C CA . ASN A 1 207 ? 3.026 -11.278 -16.043 1.00 91.88 207 ASN A CA 1
ATOM 1619 C C . ASN A 1 207 ? 3.252 -12.160 -14.798 1.00 91.88 207 ASN A C 1
ATOM 1621 O O . ASN A 1 207 ? 3.758 -13.277 -14.905 1.00 91.88 207 ASN A O 1
ATOM 1625 N N . GLU A 1 208 ? 2.913 -11.643 -13.613 1.00 92.94 208 GLU A N 1
ATOM 1626 C CA . GLU A 1 208 ? 3.083 -12.291 -12.301 1.00 92.94 208 GLU A CA 1
ATOM 1627 C C . GLU A 1 208 ? 4.543 -12.567 -11.884 1.00 92.94 208 GLU A C 1
ATOM 1629 O O . GLU A 1 208 ? 4.792 -13.145 -10.824 1.00 92.94 208 GLU A O 1
ATOM 1634 N N . ALA A 1 209 ? 5.532 -12.133 -12.671 1.00 93.94 209 ALA A N 1
ATOM 1635 C CA . ALA A 1 209 ? 6.948 -12.238 -12.331 1.00 93.94 209 ALA A CA 1
ATOM 1636 C C . ALA A 1 209 ? 7.459 -10.981 -11.602 1.00 93.94 209 ALA A C 1
ATOM 1638 O O . ALA A 1 209 ? 6.768 -9.975 -11.503 1.00 93.94 209 ALA A O 1
ATOM 1639 N N . TYR A 1 210 ? 8.705 -11.020 -11.117 1.00 96.00 210 TYR A N 1
ATOM 1640 C CA . TYR A 1 210 ? 9.432 -9.888 -10.513 1.00 96.00 210 TYR A CA 1
ATOM 1641 C C . TYR A 1 210 ? 8.971 -9.415 -9.125 1.00 96.00 210 TYR A C 1
ATOM 1643 O O . TYR A 1 210 ? 9.785 -8.804 -8.438 1.00 96.00 210 TYR A O 1
ATOM 1651 N N . ARG A 1 211 ? 7.762 -9.751 -8.647 1.00 96.69 211 ARG A N 1
ATOM 1652 C CA . ARG A 1 211 ? 7.226 -9.289 -7.341 1.00 96.69 211 ARG A CA 1
ATOM 1653 C C . ARG A 1 211 ? 8.204 -9.422 -6.167 1.00 96.69 211 ARG A C 1
ATOM 1655 O O . ARG A 1 211 ? 8.214 -8.591 -5.269 1.00 96.69 211 ARG A O 1
ATOM 1662 N N . THR A 1 212 ? 9.027 -10.470 -6.153 1.00 95.69 212 THR A N 1
ATOM 1663 C CA . THR A 1 212 ? 9.929 -10.792 -5.034 1.00 95.69 212 THR A CA 1
ATOM 1664 C C . THR A 1 212 ? 11.306 -10.129 -5.121 1.00 95.69 212 THR A C 1
ATOM 1666 O O . THR A 1 212 ? 12.180 -10.445 -4.312 1.00 95.69 212 THR A O 1
ATOM 1669 N N . LEU A 1 213 ? 11.556 -9.256 -6.104 1.00 95.88 213 LEU A N 1
ATOM 1670 C CA . LEU A 1 213 ? 12.777 -8.450 -6.105 1.00 95.88 213 LEU A CA 1
ATOM 1671 C C . LEU A 1 213 ? 12.785 -7.531 -4.879 1.00 95.88 213 LEU A C 1
ATOM 1673 O O . LEU A 1 213 ? 11.778 -6.909 -4.558 1.00 95.88 213 LEU A O 1
ATOM 1677 N N . LYS A 1 214 ? 13.941 -7.419 -4.218 1.00 94.88 214 LYS A N 1
ATOM 1678 C CA . LYS A 1 214 ? 14.130 -6.580 -3.018 1.00 94.88 214 LYS A CA 1
ATOM 1679 C C . LYS A 1 214 ? 14.272 -5.085 -3.324 1.00 94.88 214 LYS A C 1
ATOM 1681 O O . LYS A 1 214 ? 14.565 -4.295 -2.443 1.00 94.88 214 LYS A O 1
ATOM 1686 N N . PHE A 1 215 ? 14.153 -4.709 -4.587 1.00 96.19 215 PHE A N 1
ATOM 1687 C CA . PHE A 1 215 ? 14.260 -3.341 -5.062 1.00 96.19 215 PHE A CA 1
ATOM 1688 C C . PHE A 1 215 ? 13.124 -3.085 -6.043 1.00 96.19 215 PHE A C 1
ATOM 1690 O O . PHE A 1 215 ? 12.557 -4.027 -6.601 1.00 96.19 215 PHE A O 1
ATOM 1697 N N . ILE A 1 216 ? 12.852 -1.812 -6.295 1.00 97.75 216 ILE A N 1
ATOM 1698 C CA . ILE A 1 216 ? 11.936 -1.378 -7.344 1.00 97.75 216 ILE A CA 1
ATOM 1699 C C . ILE A 1 216 ? 12.778 -0.870 -8.509 1.00 97.75 216 ILE A C 1
ATOM 1701 O O . ILE A 1 216 ? 13.639 0.003 -8.347 1.00 97.75 216 ILE A O 1
ATOM 1705 N N . GLY A 1 217 ? 12.556 -1.439 -9.688 1.00 95.94 217 GLY A N 1
ATOM 1706 C CA . GLY A 1 217 ? 13.306 -1.116 -10.895 1.00 95.94 217 GLY A CA 1
ATOM 1707 C C . GLY A 1 217 ? 12.405 -0.894 -12.096 1.00 95.94 217 GLY A C 1
ATOM 1708 O O . GLY A 1 217 ? 11.245 -1.291 -12.099 1.00 95.94 217 GLY A O 1
ATOM 1709 N N . VAL A 1 218 ? 12.960 -0.264 -13.126 1.00 96.19 218 VAL A N 1
ATOM 1710 C CA . VAL A 1 218 ? 12.293 -0.084 -14.416 1.00 96.19 218 VAL A CA 1
ATOM 1711 C C . VAL A 1 218 ? 12.568 -1.294 -15.296 1.00 96.19 218 VAL A C 1
ATOM 1713 O O . VAL A 1 218 ? 13.725 -1.693 -15.470 1.00 96.19 218 VAL A O 1
ATOM 1716 N N . LEU A 1 219 ? 11.508 -1.866 -15.857 1.00 94.81 219 LEU A N 1
ATOM 1717 C CA . LEU A 1 219 ? 11.587 -2.951 -16.821 1.00 94.81 219 LEU A CA 1
ATOM 1718 C C . LEU A 1 219 ? 11.990 -2.393 -18.193 1.00 94.81 219 LEU A C 1
ATOM 1720 O O . LEU A 1 219 ? 11.462 -1.379 -18.645 1.00 94.81 219 LEU A O 1
ATOM 1724 N N . HIS A 1 220 ? 12.934 -3.054 -18.852 1.00 93.75 220 HIS A N 1
ATOM 1725 C CA . HIS A 1 220 ? 13.374 -2.694 -20.193 1.00 93.75 220 HIS A CA 1
ATOM 1726 C C . HIS A 1 220 ? 12.243 -2.901 -21.208 1.00 93.75 220 HIS A C 1
ATOM 1728 O O . HIS A 1 220 ? 11.548 -3.917 -21.170 1.00 93.75 220 HIS A O 1
ATOM 1734 N N . GLU A 1 221 ? 12.086 -1.966 -22.142 1.00 92.44 221 GLU A N 1
ATOM 1735 C CA . GLU A 1 221 ? 11.015 -1.938 -23.143 1.00 92.44 221 GLU A CA 1
ATOM 1736 C C . GLU A 1 221 ? 10.952 -3.226 -23.979 1.00 92.44 221 GLU A C 1
ATOM 1738 O O . GLU A 1 221 ? 9.874 -3.763 -24.239 1.00 92.44 221 GLU A O 1
ATOM 1743 N N . SER A 1 222 ? 12.115 -3.782 -24.332 1.00 89.25 222 SER A N 1
ATOM 1744 C CA . SER A 1 222 ? 12.219 -5.048 -25.080 1.00 89.25 222 SER A CA 1
ATOM 1745 C C . SER A 1 222 ? 11.590 -6.254 -24.373 1.00 89.25 222 SER A C 1
ATOM 1747 O O . SER A 1 222 ? 11.339 -7.268 -25.019 1.00 89.25 222 SER A O 1
ATOM 1749 N N . ALA A 1 223 ? 11.330 -6.173 -23.065 1.00 87.00 223 ALA A N 1
ATOM 1750 C CA . ALA A 1 223 ? 10.690 -7.249 -22.321 1.00 87.00 223 ALA A CA 1
ATOM 1751 C C . ALA A 1 223 ? 9.163 -7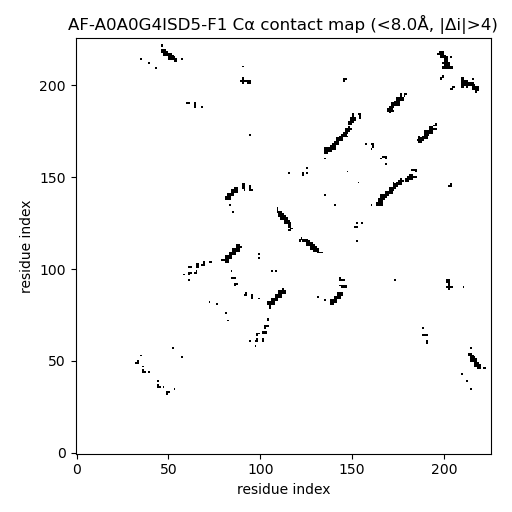.291 -22.511 1.00 87.00 223 ALA A C 1
ATOM 1753 O O . ALA A 1 223 ? 8.567 -8.334 -22.243 1.00 87.00 223 ALA A O 1
ATOM 1754 N N . TYR A 1 224 ? 8.534 -6.192 -22.954 1.00 85.06 224 TYR A N 1
ATOM 1755 C CA . TYR A 1 224 ? 7.071 -6.073 -23.018 1.00 85.06 224 TYR A CA 1
ATOM 1756 C C . TYR A 1 224 ? 6.509 -5.449 -24.306 1.00 85.06 224 TYR A C 1
ATOM 1758 O O . TYR A 1 224 ? 5.295 -5.461 -24.486 1.00 85.06 224 TYR A O 1
ATOM 1766 N N . LEU A 1 225 ? 7.350 -4.942 -25.212 1.00 81.00 225 LEU A N 1
ATOM 1767 C CA . LEU A 1 225 ? 6.942 -4.433 -26.531 1.00 81.00 225 LEU A CA 1
ATOM 1768 C C . LEU A 1 225 ? 7.176 -5.439 -27.679 1.00 81.00 225 LEU A C 1
ATOM 1770 O O . LEU A 1 225 ? 7.454 -5.023 -28.802 1.00 81.00 225 LEU A O 1
ATOM 1774 N N . MET A 1 226 ? 7.107 -6.746 -27.399 1.00 57.44 226 MET A N 1
ATOM 1775 C CA . MET A 1 226 ? 7.204 -7.795 -28.431 1.00 57.44 226 MET A CA 1
ATOM 1776 C C . MET A 1 226 ? 5.940 -7.909 -29.282 1.00 57.44 226 MET A C 1
ATOM 1778 O O . MET A 1 226 ? 4.832 -7.812 -28.707 1.00 57.44 226 MET A O 1
#

Mean predicted aligned error: 9.96 Å

pLDDT: mean 84.65, std 21.16, range [33.69, 98.88]

Foldseek 3Di:
DDDDDDDPPPPVVVVVVVVVPPPDPDPDPPVPQPVLLVVDDVVQSVQFPWFDWFLVNLLVLLLVLLVVVQVVVVVPDDDLAEAEEEEEPDQQPLVSVSNVVSHPTHYDYWYWYWDFDDDPDRPLDIGTPGDTPDQQAAHHYEYEEAEDAQCSNVVVVLVVSVVSHHNYYAYEYAEYAPVRHNDDDDHPYYNDHDHPFQKAECRRDDPPPRPPRSTIGGGHPVVPVD